Protein AF-A0A941UHS8-F1 (afdb_monomer)

Solvent-accessible surface area (backbone atoms only — not comparable to full-atom values): 20047 Å² total; per-residue (Å²): 126,80,91,62,59,68,72,55,25,46,51,49,14,63,74,71,71,46,65,40,67,61,63,73,53,80,54,54,57,97,89,37,79,44,35,64,51,72,48,89,58,51,76,57,79,86,42,92,48,62,89,55,92,66,48,61,51,83,45,69,59,42,60,75,55,95,92,52,53,76,61,71,43,56,80,61,50,55,53,50,74,70,31,65,65,55,60,46,64,68,45,58,70,78,41,82,70,45,69,59,58,55,81,70,60,98,80,71,52,31,34,38,36,33,35,61,48,67,66,60,47,52,50,47,39,71,65,36,54,91,80,30,49,59,40,76,34,68,44,41,88,56,45,60,66,47,40,57,73,65,61,35,69,31,32,40,35,30,44,92,31,74,101,38,36,27,67,57,42,44,47,50,31,51,71,3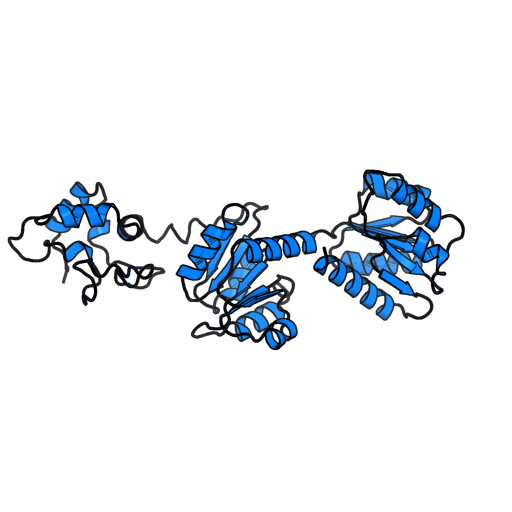3,89,83,38,38,85,47,41,31,32,38,45,25,84,63,90,58,58,70,62,41,49,74,58,62,36,70,43,75,43,59,55,80,83,50,59,69,60,53,52,51,53,52,52,36,55,57,47,36,67,55,73,40,32,38,33,41,36,40,73,50,68,70,59,48,49,57,54,45,54,58,39,44,75,69,71,31,48,71,49,78,21,62,52,35,69,56,36,53,54,41,47,72,75,68,53,47,53,32,37,41,38,38,55,80,47,87,67,42,37,58,54,46,51,52,48,39,72,70,36,77,94,41,60,81,56,40,31,35,39,38,25,65,60,85,75,51,73,68,61,51,60,77,46,60,95,28,62,75,44,79,45,50,59,67,80,35,53,76,67,55,46,51,52,51,49,52,51,44,55,53,47,55,22,76,76,94

Nearest PDB structures (foldseek):
  6rh1-assembly1_C  TM=9.615E-01  e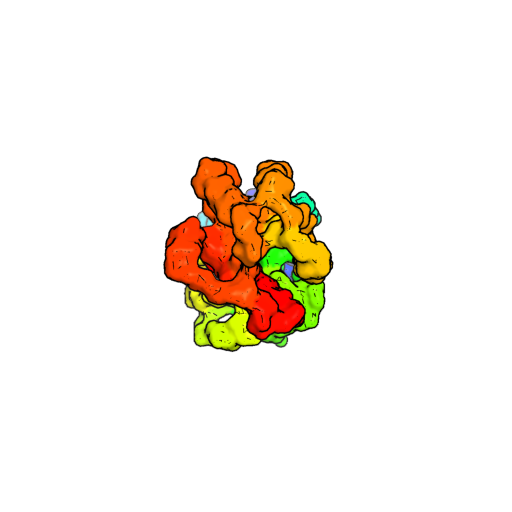=1.618E-07  Thermotoga maritima
  4jav-assembly1_D  TM=9.600E-01  e=6.122E-07  Thermotoga maritima MSB8
  1e6l-assembly1_A  TM=8.995E-01  e=7.717E-07  Escherichia coli
  1m5t-assembly1_A  TM=9.359E-01  e=2.601E-06  Caulobacter vibrioides
  3nhm-assembly1_A  TM=9.268E-01  e=9.289E-06  Myxococcus xanthus DK 1622

Sequence (352 aa):
EPVVETRVAEALADYFGKPVDDFLRQPAYAGKPIRCWEYIRCGQPSCPAYGSNEQRCWLIMGTHCTGMKIAAYPEKVDFCKGCDLVKGIVRQPEGYLADHIGAGKQDEKIILAIDDNPEAIDIMCKYLGDEYTVVGLLGGEEAVAKAKQLKPMAITLDIMMPRKDGWEVLRELKNDPDTQDIPVIILSIVDDQRMGFSLGAAEYIVKPVEKDLLLKKLKTLEKMKKIKRILIVDNDPATVRLIGSVLEEAEYQVTTSYNSEDAVRSIENFRPDLIVLNLTMPATGFDVIEYLKAAEGAKGMPLIVLNQKDLSEKEREELNGRIKGILNRAVLNKEDLLKELKGTIQKMSRDS

Foldseek 3Di:
DQQADLVLLVVVCVVLVADSVLVSDAQDAPNHRAALCRPVNPVPPPQQCPPPPDRDSLCSQFRRDPPTDRPPPVVNVVVLVPDVSNVCSRPDNCPPLVVLPPPDDVPFQEEEEEALDVVVQVVCCVLCVVRHRYHYDNHLPCLQVVCLVPVHLAYEFEQPHPPDGRLNSLLVLCVDPSRNPHAYEYEYCDPPVVSCVVSPHLYYDHPPDDSVVVVVSSVLSVLLPPQQEEEEEAQDPVLVVLLVVLVVVVNHHYDYHNFQVVSLVCCVPVVGLEYEAEPQDPPGRVSNLVSLVPDPSNPLRAYEYEYQDDDDPVRDVSNPPRYQYYHHPVPDDSVRSNVVVVVSSSVVSNPD

pLDDT: mean 72.37, std 15.77, range [33.38, 96.81]

Radius of gyration: 29.31 Å; Cα contacts (8 Å, |Δi|>4): 497; chains: 1; bounding box: 71×40×79 Å

Structure (mmCIF, N/CA/C/O backbone):
data_AF-A0A941UHS8-F1
#
_entry.id   AF-A0A941UHS8-F1
#
loop_
_atom_site.group_PDB
_atom_site.id
_atom_site.type_symbol
_atom_site.label_atom_id
_atom_site.label_alt_id
_atom_site.label_comp_id
_atom_site.label_asym_id
_atom_site.label_entity_id
_atom_site.label_seq_id
_atom_site.pdbx_PDB_ins_code
_atom_site.Cartn_x
_atom_site.Cartn_y
_atom_site.Cartn_z
_atom_site.occupancy
_atom_site.B_iso_or_equiv
_atom_site.auth_seq_id
_atom_site.auth_comp_id
_atom_site.auth_asym_id
_atom_site.auth_atom_id
_atom_site.pdbx_PDB_model_num
ATOM 1 N N . GLU A 1 1 ? -31.657 -6.062 39.216 1.00 35.12 1 GLU A N 1
ATOM 2 C CA . GLU A 1 1 ? -32.926 -5.306 39.315 1.00 35.12 1 GLU A CA 1
ATOM 3 C C . GLU A 1 1 ? -32.988 -4.317 38.162 1.00 35.12 1 GLU A C 1
ATOM 5 O O . GLU A 1 1 ? -31.916 -3.869 37.753 1.00 35.12 1 GLU A O 1
ATOM 10 N N . PRO A 1 2 ? -34.157 -4.041 37.556 1.00 41.19 2 PRO A N 1
ATOM 11 C CA . PRO A 1 2 ? -34.197 -3.139 36.418 1.00 41.19 2 PRO A CA 1
ATOM 12 C C . PRO A 1 2 ? -33.841 -1.749 36.939 1.00 41.19 2 PRO A C 1
ATOM 14 O O . PRO A 1 2 ? -34.533 -1.191 37.779 1.00 41.19 2 PRO A O 1
ATOM 17 N N . VAL A 1 3 ? -32.717 -1.207 36.487 1.00 50.59 3 VAL A N 1
ATOM 18 C CA . VAL A 1 3 ? -32.194 0.069 37.006 1.00 50.59 3 VAL A CA 1
ATOM 19 C C . VAL A 1 3 ? -32.951 1.278 36.411 1.00 50.59 3 VAL A C 1
ATOM 21 O O . VAL A 1 3 ? -32.574 2.423 36.628 1.00 50.59 3 VAL A O 1
ATOM 24 N N . VAL A 1 4 ? -34.027 1.032 35.652 1.00 54.25 4 VAL A N 1
ATOM 25 C CA . VAL A 1 4 ? -34.967 2.030 35.124 1.00 54.25 4 VAL A CA 1
ATOM 26 C C . VAL A 1 4 ? -36.371 1.437 35.187 1.00 54.25 4 VAL A C 1
ATOM 28 O O . VAL A 1 4 ? -36.585 0.313 34.731 1.00 54.25 4 VAL A O 1
ATOM 31 N N . GLU A 1 5 ? -37.331 2.176 35.736 1.00 61.75 5 GLU A N 1
ATOM 32 C CA . GLU A 1 5 ? -38.742 1.789 35.679 1.00 61.75 5 GLU A CA 1
ATOM 33 C C . GLU A 1 5 ? -39.264 1.894 34.238 1.00 61.75 5 GLU A C 1
ATOM 35 O O . GLU A 1 5 ? -38.980 2.868 33.540 1.00 61.75 5 GLU A O 1
ATOM 40 N N . THR A 1 6 ? -40.085 0.942 33.789 1.00 69.62 6 THR A N 1
ATOM 41 C CA . THR A 1 6 ? -40.638 0.915 32.420 1.00 69.62 6 THR A CA 1
ATOM 42 C C . THR A 1 6 ? -41.309 2.233 32.020 1.00 69.62 6 THR A C 1
ATOM 44 O O . THR A 1 6 ? -41.110 2.712 30.909 1.00 69.62 6 THR A O 1
ATOM 47 N N . ARG A 1 7 ? -42.003 2.892 32.957 1.00 66.88 7 ARG A N 1
ATOM 48 C CA . ARG A 1 7 ? -42.640 4.205 32.738 1.00 66.88 7 ARG A CA 1
ATOM 49 C C . ARG A 1 7 ? -41.656 5.312 32.357 1.00 66.88 7 ARG A C 1
ATOM 51 O O . ARG A 1 7 ? -42.004 6.228 31.619 1.00 66.88 7 ARG A O 1
ATOM 58 N N . VAL A 1 8 ? -40.432 5.248 32.872 1.00 65.00 8 VAL A N 1
ATOM 59 C CA . VAL A 1 8 ? -39.375 6.216 32.555 1.00 65.00 8 VAL A CA 1
ATOM 60 C C . VAL A 1 8 ? -38.835 5.958 31.151 1.00 65.00 8 VAL A C 1
ATOM 62 O O . VAL A 1 8 ? -38.624 6.906 30.398 1.00 65.00 8 VAL A O 1
ATOM 65 N N . ALA A 1 9 ? -38.662 4.688 30.777 1.00 71.25 9 ALA A N 1
ATOM 66 C CA . ALA A 1 9 ? -38.270 4.310 29.422 1.00 71.25 9 ALA A CA 1
ATOM 67 C C . ALA A 1 9 ? -39.331 4.722 28.386 1.00 71.25 9 ALA A C 1
ATOM 69 O O . ALA A 1 9 ? -38.979 5.282 27.354 1.00 71.25 9 ALA A O 1
ATOM 70 N N . GLU A 1 10 ? -40.619 4.528 28.688 1.00 71.50 10 GLU A N 1
ATOM 71 C CA . GLU A 1 10 ? -41.745 4.951 27.840 1.00 71.50 10 GLU A CA 1
ATOM 72 C C . GLU A 1 10 ? -41.777 6.467 27.622 1.00 71.50 10 GLU A C 1
ATOM 74 O O . GLU A 1 10 ? -41.954 6.934 26.499 1.00 71.50 10 GLU A O 1
ATOM 79 N N . ALA A 1 11 ? -41.546 7.252 28.675 1.00 66.69 11 ALA A N 1
ATOM 80 C CA . ALA A 1 11 ? -41.531 8.704 28.554 1.00 66.69 11 ALA A CA 1
ATOM 81 C C . ALA A 1 11 ? -40.310 9.234 27.788 1.00 66.69 11 ALA A C 1
ATOM 83 O O . ALA A 1 11 ? -40.420 10.210 27.049 1.00 66.69 11 ALA A O 1
ATOM 84 N N . LEU A 1 12 ? -39.142 8.603 27.947 1.00 67.94 12 LEU A N 1
ATOM 85 C CA . LEU A 1 12 ? -37.960 8.923 27.142 1.00 67.94 12 LEU A CA 1
ATOM 86 C C . LEU A 1 12 ? -38.187 8.547 25.673 1.00 67.94 12 LEU A C 1
ATOM 88 O O . LEU A 1 12 ? -37.857 9.330 24.786 1.00 67.94 12 LEU A O 1
ATOM 92 N N . ALA A 1 13 ? -38.798 7.394 25.416 1.00 72.62 13 ALA A N 1
ATOM 93 C CA . ALA A 1 13 ? -39.178 6.951 24.082 1.00 72.62 13 ALA A CA 1
ATOM 94 C C . ALA A 1 13 ? -40.102 7.941 23.370 1.00 72.62 13 ALA A C 1
ATOM 96 O O . ALA A 1 13 ? -39.807 8.338 22.244 1.00 72.62 13 ALA A O 1
ATOM 97 N N . ASP A 1 14 ? -41.160 8.396 24.040 1.00 70.12 14 ASP A N 1
ATOM 98 C CA . ASP A 1 14 ? -42.067 9.416 23.507 1.00 70.12 14 ASP A CA 1
ATOM 99 C C . ASP A 1 14 ? -41.331 10.741 23.246 1.00 70.12 14 ASP A C 1
ATOM 101 O O . ASP A 1 14 ? -41.379 11.299 22.150 1.00 70.12 14 ASP A O 1
ATOM 105 N N . TYR A 1 15 ? -40.536 11.196 24.218 1.00 65.69 15 TYR A N 1
ATOM 106 C CA . TYR A 1 15 ? -39.825 12.470 24.137 1.00 65.69 15 TYR A CA 1
ATOM 107 C C . TYR A 1 15 ? -38.741 12.515 23.044 1.00 65.69 15 TYR A C 1
ATOM 109 O O . TYR A 1 15 ? -38.546 13.546 22.398 1.00 65.69 1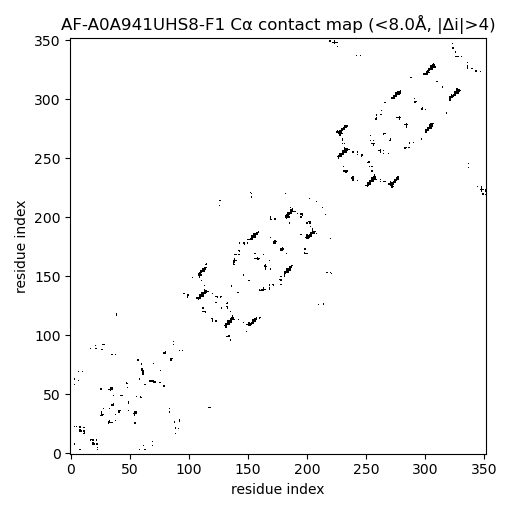5 TYR A O 1
ATOM 117 N N . PHE A 1 16 ? -38.012 11.414 22.837 1.00 62.28 16 PHE A N 1
ATOM 118 C CA . PHE A 1 16 ? -36.972 11.298 21.808 1.00 62.28 16 PHE A CA 1
ATOM 119 C C . PHE A 1 16 ? -37.501 10.754 20.469 1.00 62.28 16 PHE A C 1
ATOM 121 O O . PHE A 1 16 ? -36.755 10.760 19.486 1.00 62.28 16 PHE A O 1
ATOM 128 N N . GLY A 1 17 ? -38.757 10.295 20.409 1.00 67.00 17 GLY A N 1
ATOM 129 C CA . GLY A 1 17 ? -39.362 9.675 19.226 1.00 67.00 17 GLY A CA 1
ATOM 130 C C . GLY A 1 17 ? -38.711 8.339 18.852 1.00 67.00 17 GLY A C 1
ATOM 131 O O . GLY A 1 17 ? -38.344 8.127 17.693 1.00 67.00 17 GLY A O 1
ATOM 132 N N . LYS A 1 18 ? -38.477 7.465 19.836 1.00 69.56 18 LYS A N 1
ATOM 133 C CA . LYS A 1 18 ? -37.676 6.233 19.707 1.00 69.56 18 LYS A CA 1
ATOM 134 C C . LYS A 1 18 ? -38.346 5.034 20.390 1.00 69.56 18 LYS A C 1
ATOM 136 O O . LYS A 1 18 ? -39.168 5.247 21.271 1.00 69.56 18 LYS A O 1
ATOM 141 N N . PRO A 1 19 ? -38.029 3.781 20.010 1.00 74.44 19 PRO A N 1
ATOM 142 C CA . PRO A 1 19 ? -38.548 2.592 20.687 1.00 74.44 19 PRO A CA 1
ATOM 143 C C . PRO A 1 19 ? -38.202 2.546 22.184 1.00 74.44 19 PRO A C 1
ATOM 145 O O . PRO A 1 19 ? -37.084 2.858 22.585 1.00 74.44 19 PRO A O 1
ATOM 148 N N . VAL A 1 20 ? -39.150 2.089 23.008 1.00 73.44 20 VAL A N 1
ATOM 149 C CA . VAL A 1 20 ? -38.980 1.933 24.470 1.00 73.44 20 VAL A CA 1
ATOM 150 C C . VAL A 1 20 ? -37.825 0.988 24.808 1.00 73.44 20 VAL A C 1
ATOM 152 O O . VAL A 1 20 ? -37.060 1.251 25.737 1.00 73.44 20 VAL A O 1
ATOM 155 N N . ASP A 1 21 ? -37.656 -0.072 24.013 1.00 74.19 21 ASP A N 1
ATOM 156 C CA . ASP A 1 21 ? -36.623 -1.092 24.212 1.00 74.19 21 ASP A CA 1
ATOM 157 C C . ASP A 1 21 ? -35.198 -0.530 24.172 1.00 74.19 21 ASP A C 1
ATOM 159 O O . ASP A 1 21 ? -34.316 -1.068 24.844 1.00 74.19 21 ASP A O 1
ATOM 163 N N . ASP A 1 22 ? -34.960 0.564 23.443 1.00 67.94 22 ASP A N 1
ATOM 164 C CA . ASP A 1 22 ? -33.637 1.190 23.362 1.00 67.94 22 ASP A CA 1
ATOM 165 C C . ASP A 1 22 ? -33.218 1.795 24.712 1.00 67.94 22 ASP A C 1
ATOM 167 O O . ASP A 1 22 ? -32.038 1.7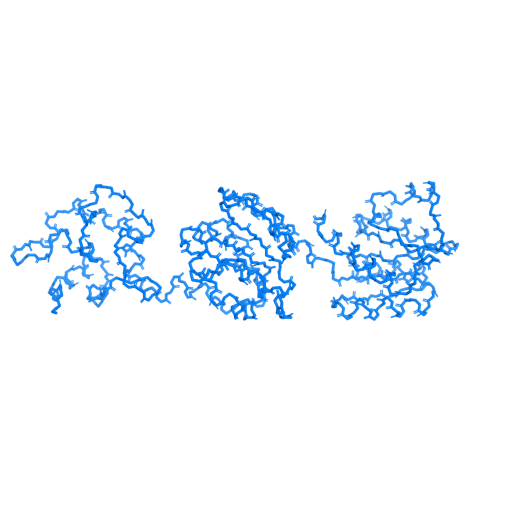95 25.061 1.00 67.94 22 ASP A O 1
ATOM 171 N N . PHE A 1 23 ? -34.185 2.240 25.521 1.00 67.44 23 PHE A N 1
ATOM 172 C CA . PHE A 1 23 ? -33.945 2.832 26.843 1.00 67.44 23 PHE A CA 1
ATOM 173 C C . PHE A 1 23 ? -33.893 1.801 27.976 1.00 67.44 23 PHE A C 1
ATOM 175 O O . PHE A 1 23 ? -33.500 2.139 29.096 1.00 67.44 23 PHE A O 1
ATOM 182 N N . LEU A 1 24 ? -34.261 0.549 27.694 1.00 69.00 24 LEU A N 1
ATOM 183 C CA . LEU A 1 24 ? -34.191 -0.569 28.638 1.00 69.00 24 LEU A CA 1
ATOM 184 C C . LEU A 1 24 ? -32.858 -1.337 28.553 1.00 69.00 24 LEU A C 1
ATOM 186 O O . LEU A 1 24 ? -32.529 -2.099 29.465 1.00 69.00 24 LEU A O 1
ATOM 190 N N . ARG A 1 25 ? -32.069 -1.130 27.490 1.00 68.50 25 ARG A N 1
ATOM 191 C CA . ARG A 1 25 ? -30.779 -1.805 27.255 1.00 68.50 25 ARG A CA 1
ATOM 192 C C . ARG A 1 25 ? -29.614 -1.119 27.981 1.00 68.50 25 ARG A C 1
ATOM 194 O O . ARG A 1 25 ? -29.648 0.074 28.282 1.00 68.50 25 ARG A O 1
ATOM 201 N N . GLN A 1 26 ? -28.555 -1.884 28.266 1.00 67.88 26 GLN A N 1
ATOM 202 C CA . GLN A 1 26 ? -27.289 -1.313 28.740 1.00 67.88 26 GLN A CA 1
ATOM 203 C C . GLN A 1 26 ? -26.520 -0.666 27.574 1.00 67.88 26 GLN A C 1
ATOM 205 O O . GLN A 1 26 ? -26.496 -1.238 26.483 1.00 67.88 26 GLN A O 1
ATOM 210 N N . PRO A 1 27 ? -25.865 0.491 27.788 1.00 61.97 27 PRO A N 1
ATOM 211 C CA . PRO A 1 27 ? -25.029 1.115 26.776 1.00 61.97 27 PRO A CA 1
ATOM 212 C C . PRO A 1 27 ? -23.788 0.254 26.545 1.00 61.97 27 PRO A C 1
ATOM 214 O O . PRO A 1 27 ? -23.044 -0.054 27.478 1.00 61.97 27 PRO A O 1
ATOM 217 N N . ALA A 1 28 ? -23.572 -0.136 25.293 1.00 60.50 28 ALA A N 1
ATOM 218 C CA . ALA A 1 28 ? -22.445 -0.959 24.892 1.00 60.50 28 ALA A CA 1
ATOM 219 C C . ALA A 1 28 ? -21.824 -0.443 23.591 1.00 60.50 28 ALA A C 1
ATOM 221 O O . ALA A 1 28 ? -22.524 0.048 22.706 1.00 60.50 28 ALA A O 1
ATOM 222 N N . TYR A 1 29 ? -20.508 -0.598 23.473 1.00 52.09 29 TYR A N 1
ATOM 223 C CA . TYR A 1 29 ? -19.734 -0.319 22.270 1.00 52.09 29 TYR A CA 1
ATOM 224 C C . TYR A 1 29 ? -18.848 -1.515 21.944 1.00 52.09 29 TYR A C 1
ATOM 226 O O . TYR A 1 29 ? -18.176 -2.043 22.830 1.00 52.09 29 TYR A O 1
ATOM 234 N N . ALA A 1 30 ? -18.875 -1.964 20.686 1.00 49.81 30 ALA A N 1
ATOM 235 C CA . ALA A 1 30 ? -18.171 -3.171 20.241 1.00 49.81 30 ALA A CA 1
ATOM 236 C C . ALA A 1 30 ? -18.421 -4.386 21.168 1.00 49.81 30 ALA A C 1
ATOM 238 O O . ALA A 1 30 ? -17.503 -5.113 21.542 1.00 49.81 30 ALA A O 1
ATOM 239 N N . GLY A 1 31 ? -19.673 -4.560 21.610 1.00 55.47 31 GLY A N 1
ATOM 240 C CA . GLY A 1 31 ? -20.081 -5.650 22.504 1.00 55.47 31 GLY A CA 1
ATOM 241 C C . GLY A 1 31 ? -19.630 -5.514 23.965 1.00 55.47 31 GLY A C 1
ATOM 242 O O . GLY A 1 31 ? -19.941 -6.388 24.771 1.00 55.47 31 GLY A O 1
ATOM 243 N N . LYS A 1 32 ? -18.932 -4.435 24.340 1.00 55.66 32 LYS A N 1
ATOM 244 C CA . LYS A 1 32 ? -18.507 -4.176 25.722 1.00 55.66 32 LYS A CA 1
ATOM 245 C C . LYS A 1 32 ? -19.380 -3.095 26.364 1.00 55.66 32 LYS A C 1
ATOM 247 O O . LYS A 1 32 ? -19.593 -2.061 25.731 1.00 55.66 32 LYS A O 1
ATOM 252 N N . PRO A 1 33 ? -19.859 -3.282 27.606 1.00 64.94 33 PRO A N 1
ATOM 253 C CA . PRO A 1 33 ? -20.503 -2.212 28.361 1.00 64.94 33 PRO A CA 1
ATOM 254 C C . PRO A 1 33 ? -19.531 -1.048 28.543 1.00 64.94 33 PRO A C 1
ATOM 256 O O . PRO A 1 33 ? -18.386 -1.265 28.941 1.00 64.94 33 PRO A O 1
ATOM 259 N N . ILE A 1 34 ? -19.976 0.172 28.261 1.00 59.84 34 ILE A N 1
ATOM 260 C CA . ILE A 1 34 ? -19.140 1.369 28.402 1.00 59.84 34 ILE A CA 1
ATOM 261 C C . ILE A 1 34 ? -19.921 2.519 29.032 1.00 59.84 34 ILE A C 1
ATOM 263 O O . ILE A 1 34 ? -21.145 2.601 28.911 1.00 59.84 34 ILE A O 1
ATOM 267 N N . ARG A 1 35 ? -19.208 3.432 29.695 1.00 61.75 35 ARG A N 1
ATOM 268 C CA . ARG A 1 35 ? -19.782 4.670 30.236 1.00 61.75 35 ARG A CA 1
ATOM 269 C C . ARG A 1 35 ? -19.776 5.757 29.165 1.00 61.75 35 ARG A C 1
ATOM 271 O O . ARG A 1 35 ? -18.945 5.769 28.261 1.00 61.75 35 ARG A O 1
ATOM 278 N N . CYS A 1 36 ? -20.688 6.716 29.274 1.00 57.75 36 CYS A N 1
ATOM 279 C CA . CYS A 1 36 ? -20.856 7.762 28.263 1.00 57.75 36 CYS A CA 1
ATOM 280 C C . CYS A 1 36 ? -19.600 8.616 28.017 1.00 57.75 36 CYS A C 1
ATOM 282 O O . CYS A 1 36 ? -19.371 9.047 26.896 1.00 57.75 36 CYS A O 1
ATOM 284 N N . TRP A 1 37 ? -18.796 8.876 29.055 1.00 52.91 37 TRP A N 1
ATOM 285 C CA . TRP A 1 37 ? -17.540 9.632 28.955 1.00 52.91 37 TRP A CA 1
ATOM 286 C C . TRP A 1 37 ? -16.364 8.757 28.510 1.00 52.91 37 TRP A C 1
ATOM 288 O O . TRP A 1 37 ? -15.323 9.281 28.129 1.00 52.91 37 TRP A O 1
ATOM 298 N N . GLU A 1 38 ? -16.517 7.432 28.560 1.00 53.09 38 GLU A N 1
ATOM 299 C CA . GLU A 1 38 ? -15.553 6.479 28.000 1.00 53.09 38 GLU A CA 1
ATOM 300 C C . GLU A 1 38 ? -15.761 6.310 26.488 1.00 53.09 38 GLU A C 1
ATOM 302 O O . GLU A 1 38 ? -14.819 5.988 25.771 1.00 53.09 38 GLU A O 1
ATOM 307 N N . TYR A 1 39 ? -16.965 6.594 25.980 1.00 50.38 39 TYR A N 1
ATOM 308 C CA . TYR A 1 39 ? -17.231 6.718 24.549 1.00 50.38 39 TYR A CA 1
ATOM 309 C C . TYR A 1 39 ? -16.718 8.062 24.003 1.00 50.38 39 TYR A C 1
ATOM 311 O O . TYR A 1 39 ? -17.099 9.125 24.501 1.00 50.38 39 TYR A O 1
ATOM 319 N N . ILE A 1 40 ? -15.878 8.021 22.961 1.00 47.81 40 ILE A N 1
ATOM 320 C CA . ILE A 1 40 ? -15.325 9.194 22.238 1.00 47.81 40 ILE A CA 1
ATOM 321 C C . ILE A 1 40 ? -14.638 10.231 23.165 1.00 47.81 40 ILE A C 1
ATOM 323 O O . ILE A 1 40 ? -14.645 11.421 22.863 1.00 47.81 40 ILE A O 1
ATOM 327 N N . ARG A 1 41 ? -14.138 9.824 24.348 1.00 48.59 41 ARG A N 1
ATOM 328 C CA . ARG A 1 41 ? -13.619 10.723 25.407 1.00 48.59 41 ARG A CA 1
ATOM 329 C C . ARG A 1 41 ? -14.418 12.028 25.521 1.00 48.59 41 ARG A C 1
ATOM 331 O O . ARG A 1 41 ? -13.851 13.120 25.458 1.00 48.59 41 ARG A O 1
ATOM 338 N N . CYS A 1 42 ? -15.742 11.942 25.682 1.00 49.91 42 CYS A N 1
ATOM 339 C CA . CYS A 1 42 ? -16.560 13.119 25.973 1.00 49.91 42 CYS A CA 1
ATOM 340 C C . CYS A 1 42 ? -16.106 13.738 27.310 1.00 49.91 42 CYS A C 1
ATOM 342 O O . CYS A 1 42 ? -16.577 13.379 28.387 1.00 49.91 42 CYS A O 1
ATOM 344 N N . GLY A 1 43 ? -15.144 14.658 27.231 1.00 47.88 43 GLY A N 1
ATOM 345 C CA . GLY A 1 43 ? -14.485 15.307 28.359 1.00 47.88 43 GLY A CA 1
ATOM 346 C C . GLY A 1 43 ? -15.216 16.550 28.840 1.00 47.88 43 GLY A C 1
ATOM 347 O O . GLY A 1 43 ? -14.579 17.415 29.425 1.00 47.88 43 GLY A O 1
ATOM 348 N N . GLN A 1 44 ? -16.516 16.679 28.544 1.00 56.31 44 GLN A N 1
ATOM 349 C CA . GLN A 1 44 ? -17.307 17.852 28.896 1.00 56.31 44 GLN A CA 1
ATOM 350 C C . GLN A 1 44 ? -17.494 17.903 30.424 1.00 56.31 44 GLN A C 1
ATOM 352 O O . GLN A 1 44 ? -18.363 17.199 30.946 1.00 56.31 44 GLN A O 1
ATOM 357 N N . PRO A 1 45 ? -16.739 18.738 31.163 1.00 56.47 45 PRO A N 1
ATOM 358 C CA . PRO A 1 45 ? -16.748 18.720 32.626 1.00 56.47 45 PRO A CA 1
ATOM 359 C C . PRO A 1 45 ? -18.047 19.308 33.188 1.00 56.47 45 PRO A C 1
ATOM 361 O O . PRO A 1 45 ? -18.385 19.091 34.345 1.00 56.47 45 PRO A O 1
ATOM 364 N N . SER A 1 46 ? -18.784 20.058 32.361 1.00 54.38 46 SER A N 1
ATOM 365 C CA . SER A 1 46 ? -20.112 20.589 32.674 1.00 54.38 46 SER A CA 1
ATOM 366 C C . SER A 1 46 ? -21.228 19.547 32.545 1.00 54.38 46 SER A C 1
ATOM 368 O O . SER A 1 46 ? -22.375 19.837 32.888 1.00 54.38 46 SER A O 1
ATOM 370 N N . CYS A 1 47 ? -20.919 18.331 32.077 1.00 57.06 47 CYS A N 1
ATOM 371 C CA . CYS A 1 47 ? -21.871 17.230 32.047 1.00 57.06 47 CYS A CA 1
ATOM 372 C C . CYS A 1 47 ? -22.205 16.787 33.485 1.00 57.06 47 CYS A C 1
ATOM 374 O O . CYS A 1 47 ? -21.303 16.399 34.225 1.00 57.06 47 CYS A O 1
ATOM 376 N N . PRO A 1 48 ? -23.486 16.748 33.892 1.00 58.00 48 PRO A N 1
ATOM 377 C CA . PRO A 1 48 ? -23.870 16.331 35.247 1.00 58.00 48 PRO A CA 1
ATOM 378 C C . PRO A 1 48 ? -23.553 14.866 35.569 1.00 58.00 48 PRO A C 1
ATOM 380 O O . PRO A 1 48 ? -23.550 14.481 36.733 1.00 58.00 48 PRO A O 1
ATOM 383 N N . ALA A 1 49 ? -23.304 14.049 34.543 1.00 57.94 49 ALA A N 1
ATOM 384 C CA . ALA A 1 49 ? -22.889 12.659 34.680 1.00 57.94 49 ALA A CA 1
ATOM 385 C C . ALA A 1 49 ? -21.361 12.473 34.704 1.00 57.94 49 ALA A C 1
ATOM 387 O O . ALA A 1 49 ? -20.902 11.344 34.864 1.00 57.94 49 ALA A O 1
ATOM 388 N N . TYR A 1 50 ? -20.573 13.538 34.528 1.00 57.44 50 TYR A N 1
ATOM 389 C CA . TYR A 1 50 ? -19.114 13.460 34.474 1.00 57.44 50 TYR A CA 1
ATOM 390 C C . TYR A 1 50 ? -18.540 12.885 35.780 1.00 57.44 50 TYR A C 1
ATOM 392 O O . TYR A 1 50 ? -18.762 13.432 36.858 1.00 57.44 50 TYR A O 1
ATOM 400 N N . GLY A 1 51 ? -17.815 11.764 35.686 1.00 56.44 51 GLY A N 1
ATOM 401 C CA . GLY A 1 51 ? -17.217 11.085 36.844 1.00 56.44 51 GLY A CA 1
ATOM 402 C C . GLY A 1 51 ? -18.176 10.220 37.674 1.00 56.44 51 GLY A C 1
ATOM 403 O O . GLY A 1 51 ? -17.797 9.772 38.754 1.00 56.44 51 GLY A O 1
ATOM 404 N N . SER A 1 52 ? -19.402 9.969 37.199 1.00 63.22 52 SER A N 1
ATOM 405 C CA . SER A 1 52 ? -20.338 9.050 37.861 1.00 63.22 52 SER A CA 1
ATOM 406 C C . SER A 1 52 ? -19.845 7.590 37.824 1.00 63.22 52 SER A C 1
ATOM 408 O O . SER A 1 52 ? -18.981 7.217 37.037 1.00 63.22 52 SER A O 1
ATOM 410 N N . ASN A 1 53 ? -20.407 6.716 38.658 1.00 59.88 53 ASN A N 1
ATOM 411 C CA . ASN A 1 53 ? -20.195 5.265 38.543 1.00 59.88 53 ASN A CA 1
ATOM 412 C C . ASN A 1 53 ? -21.304 4.572 37.730 1.00 59.88 53 ASN A C 1
ATOM 414 O O . ASN A 1 53 ? -21.178 3.393 37.408 1.00 59.88 53 ASN A O 1
ATOM 418 N N . GLU A 1 54 ? -22.372 5.294 37.378 1.00 63.81 54 GLU A N 1
ATOM 419 C CA . GLU A 1 54 ? -23.481 4.770 36.577 1.00 63.81 54 GLU A CA 1
ATOM 420 C C . GLU A 1 54 ? -23.120 4.754 35.086 1.00 63.81 54 GLU A C 1
ATOM 422 O O . GLU A 1 54 ? -22.612 5.734 34.539 1.00 63.81 54 GLU A O 1
ATOM 427 N N . GLN A 1 55 ? -23.416 3.642 34.412 1.00 61.91 55 GLN A N 1
ATOM 428 C CA . GLN A 1 55 ? -23.100 3.465 32.991 1.00 61.91 55 GLN A CA 1
ATOM 429 C C . GLN A 1 55 ? -24.059 4.234 32.072 1.00 61.91 55 GLN A C 1
ATOM 431 O O . GLN A 1 55 ? -23.686 4.622 30.966 1.00 61.91 55 GLN A O 1
ATOM 436 N N . ARG A 1 56 ? -25.277 4.519 32.545 1.00 62.66 56 ARG A N 1
ATOM 437 C CA . ARG A 1 56 ? -26.341 5.192 31.787 1.00 62.66 56 ARG A CA 1
ATOM 438 C C . ARG A 1 56 ? -26.487 6.651 32.190 1.00 62.66 56 ARG A C 1
ATOM 440 O O . ARG A 1 56 ? -27.251 7.012 33.083 1.00 62.66 56 ARG A O 1
ATOM 447 N N . CYS A 1 57 ? -25.782 7.522 31.484 1.00 57.03 57 CYS A N 1
ATOM 448 C CA . CYS A 1 57 ? -25.767 8.956 31.769 1.00 57.03 57 CYS A CA 1
ATOM 449 C C . CYS A 1 57 ? -27.118 9.665 31.601 1.00 57.03 57 CYS A C 1
ATOM 451 O O . CYS A 1 57 ? -27.364 10.664 32.271 1.00 57.03 57 CYS A O 1
ATOM 453 N N . TRP A 1 58 ? -28.016 9.147 30.753 1.00 57.44 58 TRP A N 1
ATOM 454 C CA . TRP A 1 58 ? -29.350 9.721 30.527 1.00 57.44 58 TRP A CA 1
ATOM 455 C C . TRP A 1 58 ? -30.275 9.614 31.749 1.00 57.44 58 TRP A C 1
ATOM 457 O O . TRP A 1 58 ? -31.275 10.323 31.824 1.00 57.44 58 TRP A O 1
ATOM 467 N N . LEU A 1 59 ? -29.929 8.774 32.730 1.00 52.19 59 LEU A N 1
ATOM 468 C CA . LEU A 1 59 ? -30.680 8.617 33.980 1.00 52.19 59 LEU A CA 1
ATOM 469 C C . LEU A 1 59 ? -30.324 9.672 35.034 1.00 52.19 59 LEU A C 1
ATOM 471 O O . LEU A 1 59 ? -31.114 9.969 35.933 1.00 52.19 59 LEU A O 1
ATOM 475 N N . ILE A 1 60 ? -29.141 10.278 34.916 1.00 50.56 60 ILE A N 1
ATOM 476 C CA . ILE A 1 60 ? -28.603 11.226 35.905 1.00 50.56 60 ILE A CA 1
ATOM 477 C C . ILE A 1 60 ? -29.312 12.587 35.822 1.00 50.56 60 ILE A C 1
ATOM 479 O O . ILE A 1 60 ? -29.282 13.379 36.760 1.00 50.56 60 ILE A O 1
ATOM 483 N N . MET A 1 61 ? -30.075 12.820 34.754 1.00 47.44 61 MET A N 1
ATOM 484 C CA . MET A 1 61 ? -30.762 14.083 34.480 1.00 47.44 61 MET A CA 1
ATOM 485 C C . MET A 1 61 ? -32.125 14.241 35.162 1.00 47.44 61 MET A C 1
ATOM 487 O O . MET A 1 61 ? -32.887 15.151 34.838 1.00 47.44 61 MET A O 1
ATOM 491 N N . GLY A 1 62 ? -32.394 13.389 36.151 1.00 50.81 62 GLY A N 1
ATOM 492 C CA . GLY A 1 62 ? -33.486 13.559 37.101 1.00 50.81 62 GLY A CA 1
ATOM 493 C C . GLY A 1 62 ? -34.608 12.529 37.003 1.00 50.81 62 GLY A C 1
ATOM 494 O O . GLY A 1 62 ? -35.742 12.841 37.344 1.00 50.81 62 GLY A O 1
ATOM 495 N N . THR A 1 63 ? -34.309 11.314 36.544 1.00 50.22 63 THR A N 1
ATOM 496 C CA . THR A 1 63 ? -35.322 10.282 36.257 1.00 50.22 63 THR A CA 1
ATOM 497 C C . THR A 1 63 ? -35.205 9.019 37.112 1.00 50.22 63 THR A C 1
ATOM 499 O O . THR A 1 63 ? -35.919 8.053 36.867 1.00 50.22 63 THR A O 1
ATOM 502 N N . HIS A 1 64 ? -34.333 9.009 38.122 1.00 47.06 64 HIS A N 1
ATOM 503 C CA . HIS A 1 64 ? -34.022 7.804 38.903 1.00 47.06 64 HIS A CA 1
ATOM 504 C C . HIS A 1 64 ? -34.603 7.793 40.325 1.00 47.06 64 HIS A C 1
ATOM 506 O O . HIS A 1 64 ? -34.533 6.768 40.995 1.00 47.06 64 HIS A O 1
ATOM 512 N N . CYS A 1 65 ? -35.187 8.901 40.793 1.00 45.94 65 CYS A N 1
ATOM 513 C CA . CYS A 1 65 ? -35.821 8.965 42.109 1.00 45.94 65 CYS A CA 1
ATOM 514 C C . CYS A 1 65 ? -37.344 8.942 41.969 1.00 45.94 65 CYS A C 1
ATOM 516 O O . CYS A 1 65 ? -37.923 9.740 41.225 1.00 45.94 65 CYS A O 1
ATOM 518 N N . THR A 1 66 ? -38.001 8.060 42.721 1.00 45.41 66 THR A N 1
ATOM 519 C CA . THR A 1 66 ? -39.461 7.997 42.824 1.00 45.41 66 THR A CA 1
ATOM 520 C C . THR A 1 66 ? -40.024 9.382 43.176 1.00 45.41 66 THR A C 1
ATOM 522 O O . THR A 1 66 ? -39.635 9.979 44.178 1.00 45.41 66 THR A O 1
ATOM 525 N N . GLY A 1 67 ? -40.927 9.911 42.343 1.00 50.47 67 GLY A N 1
ATOM 526 C CA . GLY A 1 67 ? -41.565 11.223 42.542 1.00 50.47 67 GLY A CA 1
ATOM 527 C C . GLY A 1 67 ? -40.926 12.406 41.799 1.00 50.47 67 GLY A C 1
ATOM 528 O O . GLY A 1 67 ? -41.459 13.514 41.868 1.00 50.47 67 GLY A O 1
ATOM 529 N N . MET A 1 68 ? -39.831 12.203 41.060 1.00 52.16 68 MET A N 1
ATOM 530 C CA . MET A 1 68 ? -39.205 13.261 40.259 1.00 52.16 68 MET A CA 1
ATOM 531 C C . MET A 1 68 ? -39.862 13.383 38.871 1.00 52.16 68 MET A C 1
ATOM 533 O O . MET A 1 68 ? -40.188 12.379 38.237 1.00 52.16 68 MET A O 1
ATOM 537 N N . LYS A 1 69 ? -40.091 14.613 38.386 1.00 54.03 69 LYS A N 1
ATOM 538 C CA . LYS A 1 69 ? -40.676 14.840 37.051 1.00 54.03 69 LYS A CA 1
ATOM 539 C C . LYS A 1 69 ? -39.652 14.517 35.959 1.00 54.03 69 LYS A C 1
ATOM 541 O O . LYS A 1 69 ? -38.519 14.991 36.008 1.00 54.03 69 LYS A O 1
ATOM 546 N N . ILE A 1 70 ? -40.070 13.759 34.946 1.00 55.69 70 ILE A N 1
ATOM 547 C CA . ILE A 1 70 ? -39.265 13.517 33.742 1.00 55.69 70 ILE A CA 1
ATOM 548 C C . ILE A 1 70 ? -38.906 14.863 33.107 1.00 55.69 70 ILE A C 1
ATOM 550 O O . ILE A 1 70 ? -39.759 15.743 33.004 1.00 55.69 70 ILE A O 1
ATOM 554 N N . ALA A 1 71 ? -37.637 15.024 32.721 1.00 52.66 71 ALA A N 1
ATOM 555 C CA . ALA A 1 71 ? -37.102 16.281 32.199 1.00 52.66 71 ALA A CA 1
ATOM 556 C C . ALA A 1 71 ? -37.297 17.486 33.145 1.00 52.66 71 ALA A C 1
ATOM 558 O O . ALA A 1 71 ? -37.481 18.609 32.684 1.00 52.66 71 ALA A O 1
ATOM 559 N N . ALA A 1 72 ? -37.209 17.279 34.468 1.00 53.38 72 ALA A N 1
ATOM 560 C CA . ALA A 1 72 ? -37.264 18.358 35.465 1.00 53.38 72 ALA A CA 1
ATOM 561 C C . ALA A 1 72 ? -36.252 19.499 35.223 1.00 53.38 72 ALA A C 1
ATOM 563 O O . ALA A 1 72 ? -36.440 20.589 35.757 1.00 53.38 72 ALA A O 1
ATOM 564 N N . TYR A 1 73 ? -35.220 19.254 34.407 1.00 56.78 73 TYR A N 1
ATOM 565 C CA . TYR A 1 73 ? -34.202 20.220 33.988 1.00 56.78 73 TYR A CA 1
ATOM 566 C C . TYR A 1 73 ? -34.115 20.288 32.448 1.00 56.78 73 TYR A C 1
ATOM 568 O O . TYR A 1 73 ? -33.213 19.676 31.860 1.00 56.78 73 TYR A O 1
ATOM 576 N N . PRO A 1 74 ? -35.062 20.970 31.770 1.00 56.53 74 PRO A N 1
ATOM 577 C CA . PRO A 1 74 ? -35.166 21.006 30.306 1.00 56.53 74 PRO A CA 1
ATOM 578 C C . PRO A 1 74 ? -33.885 21.472 29.602 1.00 56.53 74 PRO A C 1
ATOM 580 O O . PRO A 1 74 ? -33.483 20.896 28.594 1.00 56.53 74 PRO A O 1
ATOM 583 N N . GLU A 1 75 ? -33.187 22.445 30.184 1.00 52.56 75 GLU A N 1
ATOM 584 C CA . GLU A 1 75 ? -31.936 23.013 29.675 1.00 52.56 75 GLU A CA 1
ATOM 585 C C . GLU A 1 75 ? -30.819 21.974 29.548 1.00 52.56 75 GLU A C 1
ATOM 587 O O . GLU A 1 75 ? -29.956 22.053 28.674 1.00 52.56 75 GLU A O 1
ATOM 592 N N . LYS A 1 76 ? -30.853 20.955 30.405 1.00 55.00 76 LYS A N 1
ATOM 593 C CA . LYS A 1 76 ? -29.869 19.883 30.389 1.00 55.00 76 LYS A CA 1
ATOM 594 C C . LYS A 1 76 ? -30.303 18.713 29.501 1.00 55.00 76 LYS A C 1
ATOM 596 O O . LYS A 1 76 ? -29.462 17.973 29.001 1.00 55.00 76 LYS A O 1
ATOM 601 N N . VAL A 1 77 ? -31.606 18.568 29.269 1.00 55.56 77 VAL A N 1
ATOM 602 C CA . VAL A 1 77 ? -32.169 17.601 28.318 1.00 55.56 77 VAL A CA 1
ATOM 603 C C . VAL A 1 77 ? -31.892 18.026 26.873 1.00 55.56 77 VAL A C 1
ATOM 605 O O . VAL A 1 77 ? -31.553 17.182 26.043 1.00 55.56 77 VAL A O 1
ATOM 608 N N . ASP A 1 78 ? -31.941 19.324 26.571 1.00 57.06 78 ASP A N 1
ATOM 609 C CA . ASP A 1 78 ? -31.576 19.840 25.245 1.00 57.06 78 ASP A CA 1
ATOM 610 C C . ASP A 1 78 ? -30.087 19.625 24.920 1.00 57.06 78 ASP A C 1
ATOM 612 O O . ASP A 1 78 ? -29.738 19.334 23.774 1.00 57.06 78 ASP A O 1
ATOM 616 N N . PHE A 1 79 ? -29.215 19.628 25.934 1.00 56.12 79 PHE A N 1
ATOM 617 C CA . PHE A 1 79 ? -27.812 19.230 25.780 1.00 56.12 79 PHE A CA 1
ATOM 618 C C . PHE A 1 79 ? -27.675 17.766 25.315 1.00 56.12 79 PHE A C 1
ATOM 620 O O . PHE A 1 79 ? -26.866 17.450 24.442 1.00 56.12 79 PHE A O 1
ATOM 627 N N . CYS A 1 80 ? -28.517 16.866 25.836 1.00 53.34 80 CYS A N 1
ATOM 628 C CA . CYS A 1 80 ? -28.546 15.461 25.427 1.00 53.34 80 CYS A CA 1
ATOM 629 C C . CYS A 1 80 ? -29.080 15.260 23.999 1.00 53.34 80 CYS A C 1
ATOM 631 O O . CYS A 1 80 ? -28.599 14.366 23.308 1.00 53.34 80 CYS A O 1
ATOM 633 N N . LYS A 1 81 ? -30.012 16.096 23.516 1.00 55.97 81 LYS A N 1
ATOM 634 C CA . LYS A 1 81 ? -30.495 16.039 22.118 1.00 55.97 81 LYS A CA 1
ATOM 635 C C . LYS A 1 81 ? -29.397 16.353 21.099 1.00 55.97 81 LYS A C 1
ATOM 637 O O . LYS A 1 81 ? -29.389 15.797 20.001 1.00 55.97 81 LYS A O 1
ATOM 642 N N . GLY A 1 82 ? -28.472 17.243 21.459 1.00 51.06 82 GLY A N 1
ATOM 643 C CA . GLY A 1 82 ? -27.317 17.594 20.633 1.00 51.06 82 GLY A CA 1
ATOM 644 C C . GLY A 1 82 ? -26.190 16.560 20.663 1.00 51.06 82 GLY A C 1
ATOM 645 O O . GLY A 1 82 ? -25.316 16.601 19.805 1.00 51.06 82 GLY A O 1
ATOM 646 N N . CYS A 1 83 ? -26.211 15.628 21.619 1.00 52.62 83 CYS A N 1
ATOM 647 C CA . CYS A 1 83 ? -25.109 14.719 21.897 1.00 52.62 83 CYS A CA 1
ATOM 648 C C . CYS A 1 83 ? -25.043 13.565 20.882 1.00 52.62 83 CYS A C 1
ATOM 650 O O . CYS A 1 83 ? -25.935 12.715 20.820 1.00 52.62 83 CYS A O 1
ATOM 652 N N . ASP A 1 84 ? -23.957 13.500 20.113 1.00 51.72 84 ASP A N 1
ATOM 653 C CA . ASP A 1 84 ? -23.773 12.486 19.065 1.00 51.72 84 ASP A CA 1
ATOM 654 C C . ASP A 1 84 ? -23.652 11.057 19.619 1.00 51.72 84 ASP A C 1
ATOM 656 O O . ASP A 1 84 ? -24.054 10.100 18.962 1.00 51.72 84 ASP A O 1
ATOM 660 N N . LEU A 1 85 ? -23.234 10.914 20.880 1.00 51.53 85 LEU A N 1
ATOM 661 C CA . LEU A 1 85 ? -23.322 9.668 21.644 1.00 51.53 85 LEU A CA 1
ATOM 662 C C . LEU A 1 85 ? -24.773 9.196 21.811 1.00 51.53 85 LEU A C 1
ATOM 664 O O . LEU A 1 85 ? -25.056 8.026 21.593 1.00 51.53 85 LEU A O 1
ATOM 668 N N . VAL A 1 86 ? -25.700 10.078 22.200 1.00 53.22 86 VAL A N 1
ATOM 669 C CA . VAL A 1 86 ? -27.117 9.707 22.382 1.00 53.22 86 VAL A CA 1
ATOM 670 C C . VAL A 1 86 ? -27.724 9.326 21.032 1.00 53.22 86 VAL A C 1
ATOM 672 O O . VAL A 1 86 ? -28.453 8.342 20.931 1.00 53.22 86 VAL A O 1
ATOM 675 N N . LYS A 1 87 ? -27.351 10.038 19.963 1.00 53.78 87 LYS A N 1
ATOM 676 C CA . LYS A 1 87 ? -27.756 9.691 18.593 1.00 53.78 87 LYS A CA 1
ATOM 677 C C . LYS A 1 87 ? -27.184 8.345 18.124 1.00 53.78 87 LYS A C 1
ATOM 679 O O . LYS A 1 87 ? -27.867 7.651 17.372 1.00 53.78 87 LYS A O 1
ATOM 684 N N . GLY A 1 88 ? -25.969 7.993 18.553 1.00 51.12 88 GLY A N 1
ATOM 685 C CA . GLY A 1 88 ? -25.267 6.755 18.197 1.00 51.12 88 GLY A CA 1
ATOM 686 C C . GLY A 1 88 ? -25.608 5.537 19.064 1.00 51.12 88 GLY A C 1
ATOM 687 O O . GLY A 1 88 ? -25.597 4.429 18.558 1.00 51.12 88 GLY A O 1
ATOM 688 N N . ILE A 1 89 ? -25.962 5.716 20.340 1.00 49.69 89 ILE A N 1
ATOM 689 C CA . ILE A 1 89 ? -26.390 4.627 21.240 1.00 49.69 89 ILE A CA 1
ATOM 690 C C . ILE A 1 89 ? -27.835 4.203 20.954 1.00 49.69 89 ILE A C 1
ATOM 692 O O . ILE A 1 89 ? -28.152 3.019 21.018 1.00 49.69 89 ILE A O 1
ATOM 696 N N . VAL A 1 90 ? -28.716 5.156 20.627 1.00 48.31 90 VAL A N 1
ATOM 697 C CA . VAL A 1 90 ? -30.145 4.890 20.365 1.00 48.31 90 VAL A CA 1
ATOM 698 C C . VAL A 1 90 ? -30.383 4.372 18.938 1.00 48.31 90 VAL A C 1
ATOM 700 O O . VAL A 1 90 ? -31.415 3.791 18.625 1.00 48.31 90 VAL A O 1
ATOM 703 N N . ARG A 1 91 ? -29.416 4.547 18.036 1.00 45.66 91 ARG A N 1
ATOM 704 C CA . ARG A 1 91 ? -29.351 3.804 16.777 1.00 45.66 91 ARG A CA 1
ATOM 705 C C . ARG A 1 91 ? -28.456 2.598 17.017 1.00 45.66 91 ARG A C 1
ATOM 707 O O . ARG A 1 91 ? -27.256 2.761 16.917 1.00 45.66 91 ARG A O 1
ATOM 714 N N . GLN A 1 92 ? -29.021 1.448 17.376 1.00 41.00 92 GLN A N 1
ATOM 715 C CA . GLN A 1 92 ? -28.350 0.138 17.460 1.00 41.00 92 GLN A CA 1
ATOM 716 C C . GLN A 1 92 ? -26.844 0.100 17.057 1.00 41.00 92 GLN A C 1
ATOM 718 O O . GLN A 1 92 ? -26.513 0.344 15.893 1.00 41.00 92 GLN A O 1
ATOM 723 N N . PRO A 1 93 ? -25.924 -0.315 17.951 1.00 38.44 93 PRO A N 1
ATOM 724 C CA . PRO A 1 93 ? -24.489 -0.445 17.658 1.00 38.44 93 PRO A CA 1
ATOM 725 C C . PRO A 1 93 ? -24.147 -1.623 16.726 1.00 38.44 93 PRO A C 1
ATOM 727 O O . PRO A 1 93 ? -22.977 -1.871 16.450 1.00 38.44 93 PRO A O 1
ATOM 730 N N . GLU A 1 94 ? -25.149 -2.332 16.211 1.00 36.19 94 GLU A N 1
ATOM 731 C CA . GLU A 1 94 ? -24.978 -3.371 15.193 1.00 36.19 94 GLU A CA 1
ATOM 732 C C . GLU A 1 94 ? -24.842 -2.794 13.775 1.00 36.19 94 GLU A C 1
ATOM 734 O O . GLU A 1 94 ? -24.678 -3.567 12.847 1.00 36.19 94 GLU A O 1
ATOM 739 N N . GLY A 1 95 ? -24.857 -1.464 13.594 1.00 34.00 95 GLY A N 1
ATOM 740 C CA . GLY A 1 95 ? -24.778 -0.834 12.266 1.00 34.00 95 GLY A CA 1
ATOM 741 C C . GLY A 1 95 ? -23.596 0.111 12.033 1.00 34.00 95 GLY A C 1
ATOM 742 O O . GLY A 1 95 ? -23.088 0.174 10.924 1.00 34.00 95 GLY A O 1
ATOM 743 N N . TYR A 1 96 ? -23.077 0.823 13.040 1.00 35.28 96 TYR A N 1
ATOM 744 C CA . TYR A 1 96 ? -22.085 1.884 12.757 1.00 35.28 96 TYR A CA 1
ATOM 745 C C . TYR A 1 96 ? -20.663 1.372 12.455 1.00 35.28 96 TYR A C 1
ATOM 747 O O . TYR A 1 96 ? -19.888 2.060 11.798 1.00 35.28 96 TYR A O 1
ATOM 755 N N . LEU A 1 97 ? -20.336 0.153 12.896 1.00 38.53 97 LEU A N 1
ATOM 756 C CA . LEU A 1 97 ? -19.137 -0.589 12.476 1.00 38.53 97 LEU A CA 1
ATOM 757 C C . LEU A 1 97 ? -19.462 -1.698 11.459 1.00 38.53 97 LEU A C 1
ATOM 759 O O . LEU A 1 97 ? -18.572 -2.120 10.725 1.00 38.53 97 LEU A O 1
ATOM 763 N N . ALA A 1 98 ? -20.717 -2.161 11.390 1.00 33.69 98 ALA A N 1
ATOM 764 C CA . ALA A 1 98 ? -21.122 -3.245 10.494 1.00 33.69 98 ALA A CA 1
ATOM 765 C C . ALA A 1 98 ? -21.508 -2.764 9.085 1.00 33.69 98 ALA A C 1
ATOM 767 O O . ALA A 1 98 ? -21.231 -3.476 8.130 1.00 33.69 98 ALA A O 1
ATOM 768 N N . ASP A 1 99 ? -22.038 -1.549 8.914 1.00 34.62 99 ASP A N 1
ATOM 769 C CA . ASP A 1 99 ? -22.415 -1.024 7.588 1.00 34.62 99 ASP A CA 1
ATOM 770 C C . ASP A 1 99 ? -21.227 -0.429 6.802 1.00 34.62 99 ASP A C 1
ATOM 772 O O . ASP A 1 99 ? -21.371 -0.044 5.641 1.00 34.62 99 ASP A O 1
ATOM 776 N N . HIS A 1 100 ? -20.021 -0.422 7.383 1.00 39.16 100 HIS A N 1
ATOM 777 C CA . HIS A 1 100 ? -18.766 -0.329 6.621 1.00 39.16 100 HIS A CA 1
ATOM 778 C C . HIS A 1 100 ? -18.077 -1.687 6.423 1.00 39.16 100 HIS A C 1
ATOM 780 O O . HIS A 1 100 ? -17.064 -1.768 5.731 1.00 39.16 100 HIS A O 1
ATOM 786 N N . ILE A 1 101 ? -18.694 -2.785 6.878 1.00 39.56 101 ILE A N 1
ATOM 787 C CA . ILE A 1 101 ? -18.566 -4.082 6.206 1.00 39.56 101 ILE A CA 1
ATOM 788 C C . ILE A 1 101 ? -19.524 -4.041 5.013 1.00 39.56 101 ILE A C 1
ATOM 790 O O . ILE A 1 101 ? -20.488 -4.799 4.913 1.00 39.56 101 ILE A O 1
ATOM 794 N N . GLY A 1 102 ? -19.250 -3.138 4.070 1.00 33.38 102 GLY A N 1
ATOM 795 C CA . GLY A 1 102 ? -19.716 -3.369 2.719 1.00 33.38 102 GLY A CA 1
ATOM 796 C C . GLY A 1 102 ? -19.190 -4.746 2.336 1.00 33.38 102 GLY A C 1
ATOM 797 O O . GLY A 1 102 ? -17.982 -4.989 2.398 1.00 33.38 102 GLY A O 1
ATOM 798 N N . ALA A 1 103 ? -20.080 -5.674 1.982 1.00 36.97 103 ALA A N 1
ATOM 799 C CA . ALA A 1 103 ? -19.696 -6.731 1.065 1.00 36.97 103 ALA A CA 1
ATOM 800 C C . ALA A 1 103 ? -19.085 -5.991 -0.124 1.00 36.97 103 ALA A C 1
ATOM 802 O O . ALA A 1 103 ? -19.824 -5.360 -0.882 1.00 36.97 103 ALA A O 1
ATOM 803 N N . GLY A 1 104 ? -17.749 -5.925 -0.158 1.00 33.94 104 GLY A N 1
ATOM 804 C CA . GLY A 1 104 ? -17.033 -5.040 -1.056 1.00 33.94 104 GLY A CA 1
ATOM 805 C C . GLY A 1 104 ? -17.579 -5.271 -2.448 1.00 33.94 104 GLY A C 1
ATOM 806 O O . GLY A 1 104 ? -17.493 -6.384 -2.974 1.00 33.94 104 GLY A O 1
ATOM 807 N N . LYS A 1 105 ? -18.191 -4.240 -3.038 1.00 36.78 105 LYS A N 1
ATOM 808 C CA . LYS A 1 105 ? -18.348 -4.248 -4.485 1.00 36.78 105 LYS A CA 1
ATOM 809 C C . LYS A 1 105 ? -16.934 -4.408 -5.034 1.00 36.78 105 LYS A C 1
ATOM 811 O O . LYS A 1 105 ? -16.012 -3.755 -4.543 1.00 36.78 105 LYS A O 1
ATOM 816 N N . GLN A 1 106 ? -16.766 -5.330 -5.977 1.00 37.12 106 GLN A N 1
ATOM 817 C CA . GLN A 1 106 ? -15.525 -5.534 -6.723 1.00 37.12 106 GLN A CA 1
ATOM 818 C C . GLN A 1 106 ? -15.157 -4.212 -7.417 1.00 37.12 106 GLN A C 1
ATOM 820 O O . GLN A 1 106 ? -15.609 -4.006 -8.531 1.00 37.12 106 GLN A O 1
ATOM 825 N N . ASP A 1 107 ? -14.491 -3.296 -6.698 1.00 50.88 107 ASP A N 1
ATOM 826 C CA . ASP A 1 107 ? -13.799 -2.070 -7.148 1.00 50.88 107 ASP A CA 1
ATOM 827 C C . ASP A 1 107 ? -13.519 -1.051 -6.011 1.00 50.88 107 ASP A C 1
ATOM 829 O O . ASP A 1 107 ? -12.868 -0.033 -6.255 1.00 50.88 107 ASP A O 1
ATOM 833 N N . GLU A 1 108 ? -13.943 -1.278 -4.756 1.00 61.22 108 GLU A N 1
ATOM 834 C CA . GLU A 1 108 ? -13.637 -0.331 -3.665 1.00 61.22 108 GLU A CA 1
ATOM 835 C C . GLU A 1 108 ? -12.186 -0.422 -3.150 1.00 61.22 108 GLU A C 1
ATOM 837 O O . GLU A 1 108 ? -11.654 -1.490 -2.836 1.00 61.22 108 GLU A O 1
ATOM 842 N N . LYS A 1 109 ? -11.542 0.744 -3.022 1.00 83.19 109 LYS A N 1
ATOM 843 C CA . LYS A 1 109 ? -10.197 0.933 -2.465 1.00 83.19 109 LYS A CA 1
ATOM 844 C C . LYS A 1 109 ? -10.223 0.823 -0.936 1.00 83.19 109 LYS A C 1
ATOM 846 O O . LYS A 1 109 ? -10.315 1.828 -0.233 1.00 83.19 109 LYS A O 1
ATOM 851 N N . ILE A 1 110 ? -10.172 -0.406 -0.426 1.00 90.56 110 ILE A N 1
ATOM 852 C CA . ILE A 1 110 ? -10.268 -0.678 1.015 1.00 90.56 110 ILE A CA 1
ATOM 853 C C . ILE A 1 110 ? -8.943 -0.375 1.731 1.00 90.56 110 ILE A C 1
ATOM 855 O O . ILE A 1 110 ? -7.888 -0.861 1.320 1.00 90.56 110 ILE A O 1
ATOM 859 N N . ILE A 1 111 ? -9.013 0.351 2.847 1.00 93.50 111 ILE A N 1
ATOM 860 C CA . ILE A 1 111 ? -7.928 0.539 3.817 1.00 93.50 111 ILE A CA 1
ATOM 861 C C . ILE A 1 111 ? -8.307 -0.179 5.108 1.00 93.50 111 ILE A C 1
ATOM 863 O O . ILE A 1 111 ? -9.338 0.122 5.704 1.00 93.50 111 ILE A O 1
ATOM 867 N N . LEU A 1 112 ? -7.473 -1.118 5.553 1.00 94.12 112 LEU A N 1
ATOM 868 C CA . LEU A 1 112 ? -7.648 -1.761 6.856 1.00 94.12 112 LEU A CA 1
ATOM 869 C C . LEU A 1 112 ? -6.853 -0.980 7.903 1.00 94.12 112 LEU A C 1
ATOM 871 O O . LEU A 1 112 ? -5.628 -0.931 7.838 1.00 94.12 112 LEU A O 1
ATOM 875 N N . ALA A 1 113 ? -7.548 -0.368 8.850 1.00 93.75 113 ALA A N 1
ATOM 876 C CA . ALA A 1 113 ? -6.964 0.448 9.898 1.00 93.75 113 ALA A CA 1
ATOM 877 C C . ALA A 1 113 ? -6.940 -0.306 11.228 1.00 93.75 113 ALA A C 1
ATOM 879 O O . ALA A 1 113 ? -7.985 -0.730 11.710 1.00 93.75 113 ALA A O 1
ATOM 880 N N . ILE A 1 114 ? -5.760 -0.476 11.818 1.00 92.94 114 ILE A N 1
ATOM 881 C CA . ILE A 1 114 ? -5.550 -1.268 13.033 1.00 92.94 114 ILE A CA 1
ATOM 882 C C . ILE A 1 114 ? -4.938 -0.363 14.102 1.00 92.94 114 ILE A C 1
ATOM 884 O O . ILE A 1 114 ? -3.775 0.021 13.998 1.00 92.94 114 ILE A O 1
ATOM 888 N N . ASP A 1 115 ? -5.735 0.004 15.100 1.00 87.25 115 ASP A N 1
ATOM 889 C CA . ASP A 1 115 ? -5.352 0.900 16.196 1.00 87.25 115 ASP A CA 1
ATOM 890 C C . ASP A 1 115 ? -6.281 0.626 17.387 1.00 87.25 115 ASP A C 1
ATOM 892 O O . ASP A 1 115 ? -7.498 0.544 17.214 1.00 87.25 115 ASP A O 1
ATOM 896 N N . ASP A 1 116 ? -5.738 0.458 18.593 1.00 78.50 116 ASP A N 1
ATOM 897 C CA . ASP A 1 116 ? -6.538 0.194 19.794 1.00 78.50 116 ASP A CA 1
ATOM 898 C C . ASP A 1 116 ? -7.297 1.438 20.284 1.00 78.50 116 ASP A C 1
ATOM 900 O O . ASP A 1 116 ? -8.247 1.319 21.067 1.00 78.50 116 ASP A O 1
ATOM 904 N N . ASN A 1 117 ? -6.933 2.625 19.786 1.00 77.06 117 ASN A N 1
ATOM 905 C CA . ASN A 1 117 ? -7.661 3.857 20.019 1.00 77.06 117 ASN A CA 1
ATOM 906 C C . ASN A 1 117 ? -8.777 4.060 18.969 1.00 77.06 117 ASN A C 1
ATOM 908 O O . ASN A 1 117 ? -8.499 4.420 17.819 1.00 77.06 117 ASN A O 1
ATOM 912 N N . PRO A 1 118 ? -10.065 3.966 19.354 1.00 69.69 118 PRO A N 1
ATOM 913 C CA . PRO A 1 118 ? -11.177 4.183 18.428 1.00 69.69 118 PRO A CA 1
ATOM 914 C C . PRO A 1 118 ? -11.210 5.599 17.829 1.00 69.69 118 PRO A C 1
ATOM 916 O O . PRO A 1 118 ? -11.720 5.776 16.725 1.00 69.69 118 PRO A O 1
ATOM 919 N N . GLU A 1 119 ? -10.645 6.605 18.505 1.00 71.19 119 GLU A N 1
ATOM 920 C CA . GLU A 1 119 ? -10.548 7.971 17.968 1.00 71.19 119 GLU A CA 1
ATOM 921 C C . GLU A 1 119 ? -9.590 8.050 16.779 1.00 71.19 119 GLU A C 1
ATOM 923 O O . GLU A 1 119 ? -9.837 8.796 15.834 1.00 71.19 119 GLU A O 1
ATOM 928 N N . ALA A 1 120 ? -8.506 7.270 16.801 1.00 76.75 120 ALA A N 1
ATOM 929 C CA . ALA A 1 120 ? -7.555 7.229 15.698 1.00 76.75 120 ALA A CA 1
ATOM 930 C C . ALA A 1 120 ? -8.206 6.623 14.445 1.00 76.75 120 ALA A C 1
ATOM 932 O O . ALA A 1 120 ? -8.046 7.158 13.347 1.00 76.75 120 ALA A O 1
ATOM 933 N N . ILE A 1 121 ? -9.003 5.562 14.623 1.00 79.00 121 ILE A N 1
ATOM 934 C CA . ILE A 1 121 ? -9.813 4.964 13.554 1.00 79.00 121 ILE A CA 1
ATOM 935 C C . ILE A 1 121 ? -10.828 5.973 13.000 1.00 79.00 121 ILE A C 1
ATOM 937 O O . ILE A 1 121 ? -10.898 6.154 11.787 1.00 79.00 121 ILE A O 1
ATOM 941 N N . ASP A 1 122 ? -11.570 6.677 13.860 1.00 71.69 122 ASP A N 1
ATOM 942 C CA . ASP A 1 122 ? -12.560 7.680 13.437 1.00 71.69 122 ASP A CA 1
ATOM 943 C C . ASP A 1 122 ? -11.923 8.839 12.651 1.00 71.69 122 ASP A C 1
ATOM 945 O O . ASP A 1 122 ? -12.436 9.262 11.611 1.00 71.69 122 ASP A O 1
ATOM 949 N N . ILE A 1 123 ? -10.756 9.317 13.092 1.00 77.81 123 ILE A N 1
ATOM 950 C CA . ILE A 1 123 ? -9.985 10.327 12.361 1.00 77.81 123 ILE A CA 1
ATOM 951 C C . ILE A 1 123 ? -9.578 9.801 10.980 1.00 77.81 123 ILE A C 1
ATOM 953 O O . ILE A 1 123 ? -9.722 10.523 9.994 1.00 77.81 123 ILE A O 1
ATOM 957 N N . MET A 1 124 ? -9.121 8.548 10.874 1.00 81.81 124 MET A N 1
ATOM 958 C CA . MET A 1 124 ? -8.786 7.946 9.580 1.00 81.81 124 MET A CA 1
ATOM 959 C C . MET A 1 124 ? -10.007 7.831 8.664 1.00 81.81 124 MET A C 1
ATOM 961 O O . MET A 1 124 ? -9.909 8.199 7.494 1.00 81.81 124 MET A O 1
ATOM 965 N N . CYS A 1 125 ? -11.165 7.419 9.185 1.00 78.50 125 CYS A N 1
ATOM 966 C CA . CYS A 1 125 ? -12.418 7.411 8.427 1.00 78.50 125 CYS A CA 1
ATOM 967 C C . CYS A 1 125 ? -12.762 8.812 7.897 1.00 78.50 125 CYS A C 1
ATOM 969 O O . CYS A 1 125 ? -13.081 8.964 6.722 1.00 78.50 125 CYS A O 1
ATOM 971 N N . LYS A 1 126 ? -12.624 9.856 8.723 1.00 78.56 126 LYS A N 1
ATOM 972 C CA . LYS A 1 126 ? -12.863 11.255 8.317 1.00 78.56 126 LYS A CA 1
ATOM 973 C C . LYS A 1 126 ? -11.843 11.776 7.307 1.00 78.56 126 LYS A C 1
ATOM 975 O O . LYS A 1 126 ? -12.172 12.601 6.459 1.00 78.56 126 LYS A O 1
ATOM 980 N N . TYR A 1 127 ? -10.589 11.352 7.412 1.00 84.31 127 TYR A N 1
ATOM 981 C CA . TYR A 1 127 ? -9.525 11.799 6.515 1.00 84.31 127 TYR A CA 1
ATOM 982 C C . TYR A 1 127 ? -9.603 11.135 5.146 1.00 84.31 127 TYR A C 1
ATOM 984 O O . TYR A 1 127 ? -9.273 11.782 4.152 1.00 84.31 127 TYR A O 1
ATOM 992 N N . LEU A 1 128 ? -10.018 9.869 5.103 1.00 84.25 128 LEU A N 1
ATOM 993 C CA . LEU A 1 128 ? -9.920 9.023 3.918 1.00 84.25 128 LEU A CA 1
ATOM 994 C C . LEU A 1 128 ? -11.270 8.715 3.260 1.00 84.25 128 LEU A C 1
ATOM 996 O O . LEU A 1 128 ? -11.269 8.331 2.095 1.00 84.25 128 LEU A O 1
ATOM 1000 N N . GLY A 1 129 ? -12.394 8.904 3.959 1.00 74.69 129 GLY A N 1
ATOM 1001 C CA . GLY A 1 129 ? -13.731 8.474 3.528 1.00 74.69 129 GLY A CA 1
ATOM 1002 C C . GLY A 1 129 ? -14.238 9.069 2.211 1.00 74.69 129 GLY A C 1
ATOM 1003 O O . GLY A 1 129 ? -15.159 8.518 1.617 1.00 74.69 129 GLY A O 1
ATOM 1004 N N . ASP A 1 130 ? -13.624 10.152 1.726 1.00 76.75 130 ASP A N 1
ATOM 1005 C CA . ASP A 1 130 ? -13.928 10.729 0.410 1.00 76.75 130 ASP A CA 1
ATOM 1006 C C . ASP A 1 130 ? -13.369 9.879 -0.755 1.00 76.75 130 ASP A C 1
ATOM 1008 O O . ASP A 1 130 ? -13.909 9.909 -1.860 1.00 76.75 130 ASP A O 1
ATOM 1012 N N . GLU A 1 131 ? -12.271 9.141 -0.535 1.00 81.44 131 GLU A N 1
ATOM 1013 C CA . GLU A 1 131 ? -11.513 8.431 -1.584 1.00 81.44 131 GLU A CA 1
ATOM 1014 C C . GLU A 1 131 ? -11.330 6.924 -1.316 1.00 81.44 131 GLU A C 1
ATOM 1016 O O . GLU A 1 131 ? -11.024 6.167 -2.242 1.00 81.44 131 GLU A O 1
ATOM 1021 N N . TYR A 1 132 ? -11.494 6.487 -0.066 1.00 85.88 132 TYR A N 1
ATOM 1022 C CA . TYR A 1 132 ? -11.204 5.132 0.395 1.00 85.88 132 TYR A CA 1
ATOM 1023 C C . TYR A 1 132 ? -12.281 4.623 1.352 1.00 85.88 132 TYR A C 1
ATOM 1025 O O . TYR A 1 132 ? -12.812 5.376 2.169 1.00 85.88 132 TYR A O 1
ATOM 1033 N N . THR A 1 133 ? -12.512 3.311 1.330 1.00 86.12 133 THR A N 1
ATOM 1034 C CA . THR A 1 133 ? -13.355 2.633 2.321 1.00 86.12 133 THR A CA 1
ATOM 1035 C C . THR A 1 133 ? -12.474 2.177 3.481 1.00 86.12 133 THR A C 1
ATOM 1037 O O . THR A 1 133 ? -11.639 1.288 3.312 1.00 86.12 133 THR A O 1
ATOM 1040 N N . VAL A 1 134 ? -12.629 2.778 4.662 1.00 84.31 134 VAL A N 1
ATOM 1041 C CA . VAL A 1 134 ? -11.845 2.412 5.854 1.00 84.31 134 VAL A CA 1
ATOM 1042 C C . VAL A 1 134 ? -12.580 1.347 6.662 1.00 84.31 134 VAL A C 1
ATOM 1044 O O . VAL A 1 134 ? -13.721 1.545 7.071 1.00 84.31 134 VAL A O 1
ATOM 1047 N N . VAL A 1 135 ? -11.903 0.233 6.934 1.00 83.31 135 VAL A N 1
ATOM 1048 C CA . VAL A 1 135 ? -12.373 -0.816 7.846 1.00 83.31 135 VAL A CA 1
ATOM 1049 C C . VAL A 1 135 ? -11.467 -0.833 9.070 1.00 83.31 135 VAL A C 1
ATOM 1051 O O . VAL A 1 135 ? -10.264 -1.031 8.936 1.00 83.31 135 VAL A O 1
ATOM 1054 N N . GLY A 1 136 ? -12.030 -0.610 10.257 1.00 81.62 136 GLY A N 1
ATOM 1055 C CA . GLY A 1 136 ? -11.275 -0.524 11.509 1.00 81.62 136 GLY A CA 1
ATOM 1056 C C . GLY A 1 136 ? -11.194 -1.843 12.284 1.00 81.62 136 GLY A C 1
ATOM 1057 O O . GLY A 1 136 ? -12.181 -2.572 12.369 1.00 81.62 136 GLY A O 1
ATOM 1058 N N . LEU A 1 137 ? -10.049 -2.105 12.915 1.00 81.62 137 LEU A N 1
ATOM 1059 C CA . LEU A 1 137 ? -9.841 -3.129 13.939 1.00 81.62 137 LEU A CA 1
ATOM 1060 C C . LEU A 1 137 ? -9.224 -2.487 15.187 1.00 81.62 137 LEU A C 1
ATOM 1062 O O . LEU A 1 137 ? -8.214 -1.797 15.099 1.00 81.62 137 LEU A O 1
ATOM 1066 N N . LEU A 1 138 ? -9.808 -2.767 16.356 1.00 78.62 138 LEU A N 1
ATOM 1067 C CA . LEU A 1 138 ? -9.364 -2.229 17.654 1.00 78.62 138 LEU A CA 1
ATOM 1068 C C . LEU A 1 138 ? -8.303 -3.104 18.347 1.00 78.62 138 LEU A C 1
ATOM 1070 O O . LEU A 1 138 ? -8.188 -3.115 19.574 1.00 78.62 138 LEU A O 1
ATOM 1074 N N . GLY A 1 139 ? -7.592 -3.924 17.577 1.00 73.50 139 GLY A N 1
ATOM 1075 C CA . GLY A 1 139 ? -6.619 -4.881 18.089 1.00 73.50 139 GLY A CA 1
ATOM 1076 C C . GLY A 1 139 ? -5.999 -5.731 16.986 1.00 73.50 139 GLY A C 1
ATOM 1077 O O . GLY A 1 139 ? -6.535 -5.843 15.881 1.00 73.50 139 GLY A O 1
ATOM 1078 N N . GLY A 1 140 ? -4.850 -6.327 17.298 1.00 82.31 140 GLY A N 1
ATOM 1079 C CA . GLY A 1 140 ? -4.045 -7.086 16.345 1.00 82.31 140 GLY A CA 1
ATOM 1080 C C . GLY A 1 140 ? -4.489 -8.532 16.110 1.00 82.31 140 GLY A C 1
ATOM 1081 O O . GLY A 1 140 ? -4.025 -9.162 15.162 1.00 82.31 140 GLY A O 1
ATOM 1082 N N . GLU A 1 141 ? -5.350 -9.101 16.957 1.00 84.56 141 GLU A N 1
ATOM 1083 C CA . GLU A 1 141 ? -5.623 -10.546 16.958 1.00 84.56 141 GLU A CA 1
ATOM 1084 C C . GLU A 1 141 ? -6.303 -11.046 15.679 1.00 84.56 141 GLU A C 1
ATOM 1086 O O . GLU A 1 141 ? -6.004 -12.141 15.208 1.00 84.56 141 GLU A O 1
ATOM 1091 N N . GLU A 1 142 ? -7.176 -10.231 15.086 1.00 83.19 142 GLU A N 1
ATOM 1092 C CA . GLU A 1 142 ? -7.919 -10.574 13.867 1.00 83.19 142 GLU A CA 1
ATOM 1093 C C . GLU A 1 142 ? -7.287 -9.990 12.593 1.00 83.19 142 GLU A C 1
ATOM 1095 O O . GLU A 1 142 ? -7.812 -10.186 11.496 1.00 83.19 142 GLU A O 1
ATOM 1100 N N . ALA A 1 143 ? -6.152 -9.292 12.715 1.00 90.62 143 ALA A N 1
ATOM 1101 C CA . ALA A 1 143 ? -5.537 -8.523 11.635 1.00 90.62 143 ALA A CA 1
ATOM 1102 C C . ALA A 1 143 ? -5.287 -9.356 10.370 1.00 90.62 143 ALA A C 1
ATOM 1104 O O . ALA A 1 143 ? -5.738 -8.987 9.285 1.00 90.62 143 ALA A O 1
ATOM 1105 N N . VAL A 1 144 ? -4.619 -10.504 10.512 1.00 92.94 144 VAL A N 1
ATOM 1106 C CA . VAL A 1 144 ? -4.286 -11.393 9.387 1.00 92.94 144 VAL A CA 1
ATOM 1107 C C . VAL A 1 144 ? -5.549 -11.981 8.765 1.00 92.94 144 VAL A C 1
ATOM 1109 O O . VAL A 1 144 ? -5.734 -11.909 7.551 1.00 92.94 144 VAL A O 1
ATOM 1112 N N . ALA A 1 145 ? -6.460 -12.511 9.587 1.00 89.44 145 ALA A N 1
ATOM 1113 C CA . ALA A 1 145 ? -7.710 -13.098 9.110 1.00 89.44 145 ALA A CA 1
ATOM 1114 C C . ALA A 1 145 ? -8.543 -12.078 8.315 1.00 89.44 145 ALA A C 1
ATOM 1116 O O . ALA A 1 145 ? -9.062 -12.387 7.239 1.00 89.44 145 ALA A O 1
ATOM 1117 N N . LYS A 1 146 ? -8.615 -10.836 8.805 1.00 86.56 146 LYS A N 1
ATOM 1118 C CA . LYS A 1 146 ? -9.344 -9.760 8.138 1.00 86.56 146 LYS A CA 1
ATOM 1119 C C . LYS A 1 146 ? -8.638 -9.265 6.880 1.00 86.56 146 LYS A C 1
ATOM 1121 O O . LYS A 1 146 ? -9.308 -9.026 5.878 1.00 86.56 146 LYS A O 1
ATOM 1126 N N . ALA A 1 147 ? -7.310 -9.168 6.890 1.00 91.62 147 ALA A N 1
ATOM 1127 C CA . ALA A 1 147 ? -6.528 -8.810 5.711 1.00 91.62 147 ALA A CA 1
ATOM 1128 C C . ALA A 1 147 ? -6.724 -9.826 4.572 1.00 91.62 147 ALA A C 1
ATOM 1130 O O . ALA A 1 147 ? -6.949 -9.418 3.434 1.00 91.62 147 ALA A O 1
ATOM 1131 N N . LYS A 1 148 ? -6.758 -11.130 4.877 1.00 89.69 148 LYS A N 1
ATOM 1132 C CA . LYS A 1 148 ? -7.075 -12.183 3.894 1.00 89.69 148 LYS A CA 1
ATOM 1133 C C . LYS A 1 148 ? -8.481 -12.058 3.321 1.00 89.69 148 LYS A C 1
ATOM 1135 O O . LYS A 1 148 ? -8.677 -12.223 2.119 1.00 89.69 148 LYS A O 1
ATOM 1140 N N . GLN A 1 149 ? -9.459 -11.775 4.183 1.00 86.25 149 GLN A N 1
ATOM 1141 C CA . GLN A 1 149 ? -10.858 -11.643 3.782 1.00 86.25 149 GLN A CA 1
ATOM 1142 C C . GLN A 1 149 ? -11.080 -10.418 2.887 1.00 86.25 149 GLN A C 1
ATOM 1144 O O . GLN A 1 149 ? -11.750 -10.517 1.863 1.00 86.25 149 GLN A O 1
ATOM 1149 N N . LEU A 1 150 ? -10.556 -9.262 3.299 1.00 83.31 150 LEU A N 1
ATOM 1150 C CA . LEU A 1 150 ? -10.829 -7.979 2.653 1.00 83.31 150 LEU A CA 1
ATOM 1151 C C . LEU A 1 150 ? -9.902 -7.689 1.473 1.00 83.31 150 LEU A C 1
ATOM 1153 O O . LEU A 1 150 ? -10.269 -6.895 0.613 1.00 83.31 150 LEU A O 1
ATOM 1157 N N . LYS A 1 151 ? -8.703 -8.290 1.451 1.00 88.00 151 LYS A N 1
ATOM 1158 C CA . LYS A 1 151 ? -7.622 -7.982 0.500 1.00 88.00 151 LYS A CA 1
ATOM 1159 C C . LYS A 1 151 ? -7.431 -6.465 0.320 1.00 88.00 151 LYS A C 1
ATOM 1161 O O . LYS A 1 151 ? -7.532 -5.959 -0.801 1.00 88.00 151 LYS A O 1
ATOM 1166 N N . PRO A 1 152 ? -7.203 -5.719 1.420 1.00 90.19 152 PRO A N 1
ATOM 1167 C CA . PRO A 1 152 ? -7.157 -4.266 1.378 1.00 90.19 152 PRO A CA 1
ATOM 1168 C C . PRO A 1 152 ? -6.024 -3.774 0.476 1.00 90.19 152 PRO A C 1
ATOM 1170 O O . PRO A 1 152 ? -5.008 -4.444 0.270 1.00 90.19 152 PRO A O 1
ATOM 1173 N N . MET A 1 153 ? -6.170 -2.563 -0.057 1.00 89.12 153 MET A N 1
ATOM 1174 C CA . MET A 1 153 ? -5.114 -1.970 -0.867 1.00 89.12 153 MET A CA 1
ATOM 1175 C C . MET A 1 153 ? -3.876 -1.623 -0.037 1.00 89.12 153 MET A C 1
ATOM 1177 O O . MET A 1 153 ? -2.776 -1.671 -0.583 1.00 89.12 153 MET A O 1
ATOM 1181 N N . ALA A 1 154 ? -4.076 -1.272 1.237 1.00 93.56 154 ALA A N 1
ATOM 1182 C CA . ALA A 1 154 ? -3.053 -0.966 2.225 1.00 93.56 154 ALA A CA 1
ATOM 1183 C C . ALA A 1 154 ? -3.604 -1.174 3.646 1.00 93.56 154 ALA A C 1
ATOM 1185 O O . ALA A 1 154 ? -4.819 -1.163 3.864 1.00 93.56 154 ALA A O 1
ATOM 1186 N N . ILE A 1 155 ? -2.696 -1.337 4.606 1.00 96.44 155 ILE A N 1
ATOM 1187 C CA . ILE A 1 155 ? -2.997 -1.448 6.036 1.00 96.44 155 ILE A CA 1
ATOM 1188 C C . ILE A 1 155 ? -2.356 -0.262 6.755 1.00 96.44 155 ILE A C 1
ATOM 1190 O O . ILE A 1 155 ? -1.176 0.010 6.533 1.00 96.44 155 ILE A O 1
ATOM 1194 N N . THR A 1 156 ? -3.092 0.428 7.624 1.00 96.38 156 THR A N 1
ATOM 1195 C CA . THR A 1 156 ? -2.495 1.318 8.628 1.00 96.38 156 THR A CA 1
ATOM 1196 C C . THR A 1 156 ? -2.419 0.579 9.957 1.00 96.38 156 THR A C 1
ATOM 1198 O O . THR A 1 156 ? -3.372 -0.095 10.346 1.00 96.38 156 THR A O 1
ATOM 1201 N N . LEU A 1 157 ? -1.272 0.647 10.629 1.00 96.81 157 LEU A N 1
ATOM 1202 C CA . LEU A 1 157 ? -0.994 -0.172 11.807 1.00 96.81 157 LEU A CA 1
ATOM 1203 C C . LEU A 1 157 ? -0.352 0.657 12.915 1.00 96.81 157 LEU A C 1
ATOM 1205 O O . LEU A 1 157 ? 0.741 1.199 12.732 1.00 96.81 157 LEU A O 1
ATOM 1209 N N . ASP A 1 158 ? -1.007 0.715 14.069 1.00 93.75 158 ASP A N 1
ATOM 1210 C CA . ASP A 1 158 ? -0.374 1.158 15.303 1.00 93.75 158 ASP A CA 1
ATOM 1211 C C . ASP A 1 158 ? 0.522 0.062 15.885 1.00 93.75 158 ASP A C 1
ATOM 1213 O O . ASP A 1 158 ? 0.249 -1.133 15.783 1.00 93.75 158 ASP A O 1
ATOM 1217 N N . ILE A 1 159 ? 1.633 0.483 16.483 1.00 89.88 159 ILE A N 1
ATOM 1218 C CA . ILE A 1 159 ? 2.594 -0.425 17.115 1.00 89.88 159 ILE A CA 1
ATOM 1219 C C . ILE A 1 159 ? 2.255 -0.680 18.582 1.00 89.88 159 ILE A C 1
ATOM 1221 O O . ILE A 1 159 ? 2.470 -1.782 19.088 1.00 89.88 159 ILE A O 1
ATOM 1225 N N . MET A 1 160 ? 1.741 0.336 19.266 1.00 82.44 160 MET A N 1
ATOM 1226 C CA . MET A 1 160 ? 1.555 0.372 20.709 1.00 82.44 160 MET A CA 1
ATOM 1227 C C . MET A 1 160 ? 0.158 -0.122 21.085 1.00 82.44 160 MET A C 1
ATOM 1229 O O . MET A 1 160 ? -0.599 0.582 21.744 1.00 82.44 160 MET A O 1
ATOM 1233 N N . MET A 1 161 ? -0.151 -1.366 20.718 1.00 84.75 1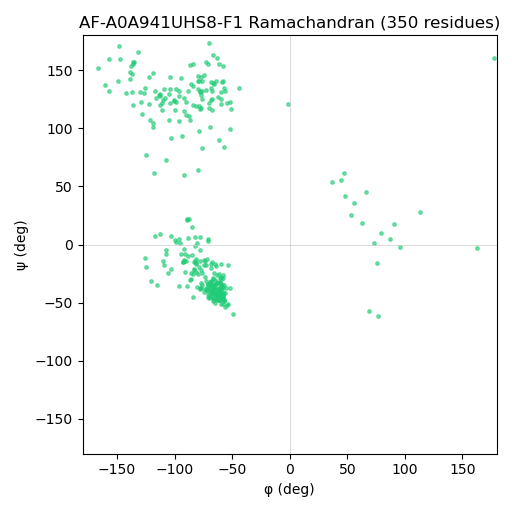61 MET A N 1
ATOM 1234 C CA . MET A 1 161 ? -1.437 -1.992 21.017 1.00 84.75 161 MET A CA 1
ATOM 1235 C C . MET A 1 161 ? -1.334 -3.002 22.175 1.00 84.75 161 MET A C 1
ATOM 1237 O O . MET A 1 161 ? -0.335 -3.718 22.298 1.00 84.75 161 MET A O 1
ATOM 1241 N N . PRO A 1 162 ? -2.366 -3.115 23.032 1.00 68.75 162 PRO A N 1
ATOM 1242 C CA . PRO A 1 162 ? -2.421 -4.108 24.094 1.00 68.75 162 PRO A CA 1
ATOM 1243 C C . PRO A 1 162 ? -2.675 -5.515 23.539 1.00 68.75 162 PRO A C 1
ATOM 1245 O O . PRO A 1 162 ? -3.313 -5.689 22.503 1.00 68.75 162 PRO A O 1
ATOM 1248 N N . ARG A 1 163 ? -2.272 -6.532 24.316 1.00 74.50 163 ARG A N 1
ATOM 1249 C CA . ARG A 1 163 ? -2.375 -7.979 24.022 1.00 74.50 163 ARG A CA 1
ATOM 1250 C C . ARG A 1 163 ? -1.466 -8.447 22.890 1.00 74.50 163 ARG A C 1
ATOM 1252 O O . ARG A 1 163 ? -0.651 -9.328 23.135 1.00 74.50 163 ARG A O 1
ATOM 1259 N N . LYS A 1 164 ? -1.596 -7.856 21.705 1.00 78.75 164 LYS A N 1
ATOM 1260 C CA . LYS A 1 164 ? -0.776 -8.162 20.536 1.00 78.75 164 LYS A CA 1
ATOM 1261 C C . LYS A 1 164 ? -0.200 -6.875 19.973 1.00 78.75 164 LYS A C 1
ATOM 1263 O O . LYS A 1 164 ? -0.950 -6.031 19.482 1.00 78.75 164 LYS A O 1
ATOM 1268 N N . ASP A 1 165 ? 1.115 -6.732 20.077 1.00 82.62 165 ASP A N 1
ATOM 1269 C CA . ASP A 1 165 ? 1.794 -5.528 19.612 1.00 82.62 165 ASP A CA 1
ATOM 1270 C C . ASP A 1 165 ? 1.807 -5.455 18.074 1.00 82.62 165 ASP A C 1
ATOM 1272 O O . ASP A 1 165 ? 1.707 -6.465 17.367 1.00 82.62 165 ASP A O 1
ATOM 1276 N N . GLY A 1 166 ? 1.912 -4.244 17.524 1.00 89.62 166 GLY A N 1
ATOM 1277 C CA . GLY A 1 166 ? 1.902 -4.076 16.070 1.00 89.62 166 GLY A CA 1
ATOM 1278 C C . GLY A 1 166 ? 3.152 -4.632 15.383 1.00 89.62 166 GLY A C 1
ATOM 1279 O O . GLY A 1 166 ? 3.122 -4.890 14.182 1.00 89.62 166 GLY A O 1
ATOM 1280 N N . TRP A 1 167 ? 4.244 -4.887 16.111 1.00 90.19 167 TRP A N 1
ATOM 1281 C CA . TRP A 1 167 ? 5.424 -5.539 15.536 1.00 90.19 167 TRP A CA 1
ATOM 1282 C C . TRP A 1 167 ? 5.171 -7.011 15.235 1.00 90.19 167 TRP A C 1
ATOM 1284 O O . TRP A 1 167 ? 5.657 -7.532 14.230 1.00 90.19 167 TRP A O 1
ATOM 1294 N N . GLU A 1 168 ? 4.445 -7.690 16.113 1.00 93.00 168 GLU A N 1
ATOM 1295 C CA . GLU A 1 168 ? 3.986 -9.059 15.938 1.00 93.00 168 GLU A CA 1
ATOM 1296 C C . GLU A 1 168 ? 2.970 -9.134 14.798 1.00 93.00 168 GLU A C 1
ATOM 1298 O O . GLU A 1 168 ? 3.140 -9.948 13.892 1.00 93.00 168 GLU A O 1
ATOM 1303 N N . VAL A 1 169 ? 1.997 -8.216 14.762 1.00 95.25 169 VAL A N 1
ATOM 1304 C CA . VAL A 1 169 ? 1.030 -8.115 13.653 1.00 95.25 169 VAL A CA 1
ATOM 1305 C C . VAL A 1 169 ? 1.732 -7.914 12.309 1.00 95.25 169 VAL A C 1
ATOM 1307 O O . VAL A 1 169 ? 1.428 -8.620 11.350 1.00 95.25 169 VAL A O 1
ATOM 1310 N N . LEU A 1 170 ? 2.693 -6.987 12.225 1.00 94.56 170 LEU A N 1
ATOM 1311 C CA . LEU A 1 170 ? 3.453 -6.748 10.998 1.00 94.56 170 LEU A CA 1
ATOM 1312 C C . LEU A 1 170 ? 4.209 -8.005 10.556 1.00 94.56 170 LEU A C 1
ATOM 1314 O O . LEU A 1 170 ? 4.145 -8.372 9.385 1.00 94.56 170 LEU A O 1
ATOM 1318 N N . ARG A 1 171 ? 4.895 -8.682 11.485 1.00 91.25 171 ARG A N 1
ATOM 1319 C CA . ARG A 1 171 ? 5.625 -9.924 11.194 1.00 91.25 171 ARG A CA 1
ATOM 1320 C C . ARG A 1 171 ? 4.707 -11.003 10.641 1.00 91.25 171 ARG A C 1
ATOM 1322 O O . ARG A 1 171 ? 5.062 -11.648 9.662 1.00 91.25 171 ARG A O 1
ATOM 1329 N N . GLU A 1 172 ? 3.536 -11.195 11.231 1.00 95.38 172 GLU A N 1
ATOM 1330 C CA . GLU A 1 172 ? 2.586 -12.186 10.731 1.00 95.38 172 GLU A CA 1
ATOM 1331 C C . GLU A 1 172 ? 2.038 -11.821 9.354 1.00 95.38 172 GLU A C 1
ATOM 1333 O O . GLU A 1 172 ? 2.041 -12.668 8.465 1.00 95.38 172 GLU A O 1
ATOM 1338 N N . LEU A 1 173 ? 1.652 -10.558 9.145 1.00 93.25 173 LEU A N 1
ATOM 1339 C CA . LEU A 1 173 ? 1.186 -10.089 7.839 1.00 93.25 173 LEU A CA 1
ATOM 1340 C C . LEU A 1 173 ? 2.242 -10.304 6.750 1.00 93.25 173 LEU A C 1
ATOM 1342 O O . LEU A 1 173 ? 1.881 -10.626 5.622 1.00 93.25 173 LEU A O 1
ATOM 1346 N N . LYS A 1 174 ? 3.530 -10.128 7.075 1.00 87.88 174 LYS A N 1
ATOM 1347 C CA . LYS A 1 174 ? 4.649 -10.296 6.136 1.00 87.88 174 LYS A CA 1
ATOM 1348 C C . LYS A 1 174 ? 5.132 -11.731 5.960 1.00 87.88 174 LYS A C 1
ATOM 1350 O O . LYS A 1 174 ? 5.739 -12.018 4.935 1.00 87.88 174 LYS A O 1
ATOM 1355 N N . ASN A 1 175 ? 4.852 -12.620 6.908 1.00 87.69 175 ASN A N 1
ATOM 1356 C CA . ASN A 1 175 ? 5.181 -14.042 6.801 1.00 87.69 175 ASN A CA 1
ATOM 1357 C C . ASN A 1 175 ? 4.064 -14.870 6.152 1.00 87.69 175 ASN A C 1
ATOM 1359 O O . ASN A 1 175 ? 4.299 -16.020 5.781 1.00 87.69 175 ASN A O 1
ATOM 1363 N N . ASP A 1 176 ? 2.855 -14.320 6.036 1.00 87.44 176 ASP A N 1
ATOM 1364 C CA . ASP A 1 176 ? 1.726 -15.009 5.426 1.00 87.44 176 ASP A CA 1
ATOM 1365 C C . ASP A 1 176 ? 1.652 -14.742 3.905 1.00 87.44 176 ASP A C 1
ATOM 1367 O O . ASP A 1 176 ? 1.547 -13.579 3.495 1.00 87.44 176 ASP A O 1
ATOM 1371 N N . PRO A 1 177 ? 1.675 -15.788 3.051 1.00 76.81 177 PRO A N 1
ATOM 1372 C CA . PRO A 1 177 ? 1.690 -15.633 1.595 1.00 76.81 177 PRO A CA 1
ATOM 1373 C C . PRO A 1 177 ? 0.514 -14.842 1.016 1.00 76.81 177 PRO A C 1
ATOM 1375 O O . PRO A 1 177 ? 0.676 -14.200 -0.018 1.00 76.81 177 PRO A O 1
ATOM 1378 N N . ASP A 1 178 ? -0.648 -14.865 1.676 1.00 83.81 178 ASP A N 1
ATOM 1379 C CA . ASP A 1 178 ? -1.853 -14.180 1.201 1.00 83.81 178 ASP A CA 1
ATOM 1380 C C . ASP A 1 178 ? -1.860 -12.682 1.552 1.00 83.81 178 ASP A C 1
ATOM 1382 O O . ASP A 1 178 ? -2.676 -11.926 1.017 1.00 83.81 178 ASP A O 1
ATOM 1386 N N . THR A 1 179 ? -0.997 -12.237 2.477 1.00 87.31 179 THR A N 1
ATOM 1387 C CA . THR A 1 179 ? -0.980 -10.849 2.973 1.00 87.31 179 THR A CA 1
ATOM 1388 C C . THR A 1 179 ? 0.372 -10.146 2.855 1.00 87.31 179 THR A C 1
ATOM 1390 O O . THR A 1 179 ? 0.419 -8.922 2.996 1.00 87.31 179 THR A O 1
ATOM 1393 N N . GLN A 1 180 ? 1.458 -10.868 2.558 1.00 83.44 180 GLN A N 1
ATOM 1394 C CA . GLN A 1 180 ? 2.828 -10.336 2.557 1.00 83.44 180 GLN A CA 1
ATOM 1395 C C . GLN A 1 180 ? 3.034 -9.129 1.632 1.00 83.44 180 GLN A C 1
ATOM 1397 O O . GLN A 1 180 ? 3.758 -8.189 1.984 1.00 83.44 180 GLN A O 1
ATOM 1402 N N . ASP A 1 181 ? 2.338 -9.098 0.495 1.00 81.56 181 ASP A N 1
ATOM 1403 C CA . ASP A 1 181 ? 2.457 -8.033 -0.504 1.00 81.56 181 ASP A CA 1
ATOM 1404 C C . ASP A 1 181 ? 1.578 -6.813 -0.207 1.00 81.56 181 ASP A C 1
ATOM 1406 O O . ASP A 1 181 ? 1.721 -5.765 -0.842 1.00 81.56 181 ASP A O 1
ATOM 1410 N N . ILE A 1 182 ? 0.686 -6.896 0.786 1.00 85.81 182 ILE A N 1
ATOM 1411 C CA . ILE A 1 182 ? -0.144 -5.760 1.182 1.00 85.81 182 ILE A CA 1
ATOM 1412 C C . ILE A 1 182 ? 0.762 -4.712 1.851 1.00 85.81 182 ILE A C 1
A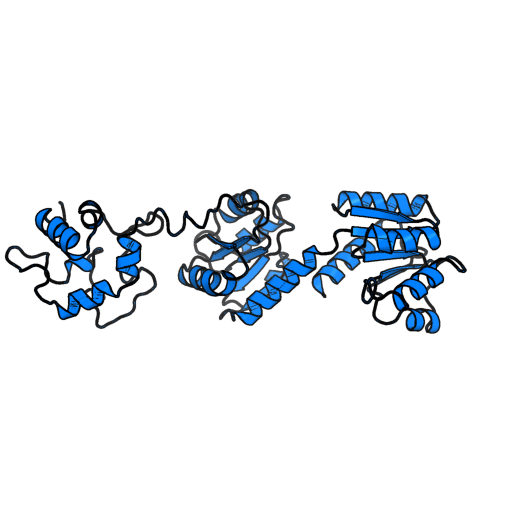TOM 1414 O O . ILE A 1 182 ? 1.435 -5.018 2.844 1.00 85.81 182 ILE A O 1
ATOM 1418 N N . PRO A 1 183 ? 0.824 -3.469 1.339 1.00 87.25 183 PRO A N 1
ATOM 1419 C CA . PRO A 1 183 ? 1.655 -2.436 1.938 1.00 87.25 183 PRO A CA 1
ATOM 1420 C C . PRO A 1 183 ? 1.115 -2.044 3.317 1.00 87.25 183 PRO A C 1
ATOM 1422 O O . PRO A 1 183 ? -0.075 -1.775 3.476 1.00 87.25 183 PRO A O 1
ATOM 1425 N N . VAL A 1 184 ? 2.010 -1.987 4.305 1.00 93.62 184 VAL A N 1
ATOM 1426 C CA . VAL A 1 184 ? 1.692 -1.575 5.678 1.00 93.62 184 VAL A CA 1
ATOM 1427 C C . VAL A 1 184 ? 2.324 -0.212 5.947 1.00 93.62 184 VAL A C 1
ATOM 1429 O O . VAL A 1 184 ? 3.533 -0.053 5.772 1.00 93.62 184 VAL A O 1
ATOM 1432 N N . ILE A 1 185 ? 1.510 0.758 6.359 1.00 94.62 185 ILE A N 1
ATOM 1433 C CA . ILE A 1 185 ? 1.941 2.060 6.868 1.00 94.62 185 ILE A CA 1
ATOM 1434 C C . ILE A 1 185 ? 1.889 1.999 8.391 1.00 94.62 185 ILE A C 1
ATOM 1436 O O . ILE A 1 185 ? 0.811 1.870 8.973 1.00 94.62 185 ILE A O 1
ATOM 1440 N N . ILE A 1 186 ? 3.042 2.120 9.040 1.00 94.25 186 ILE A N 1
ATOM 1441 C CA . ILE A 1 186 ? 3.089 2.215 10.497 1.00 94.25 186 ILE A CA 1
ATOM 1442 C C . ILE A 1 186 ? 2.709 3.632 10.924 1.00 94.25 186 ILE A C 1
ATOM 1444 O O . ILE A 1 186 ? 3.269 4.602 10.414 1.00 94.25 186 ILE A O 1
ATOM 1448 N N . LEU A 1 187 ? 1.793 3.741 11.886 1.00 93.69 187 LEU A N 1
ATOM 1449 C CA . LEU A 1 187 ? 1.405 4.990 12.536 1.00 93.69 187 LEU A CA 1
ATOM 1450 C C . LEU A 1 187 ? 1.726 4.872 14.029 1.00 93.69 187 LEU A C 1
ATOM 1452 O O . LEU A 1 187 ? 0.965 4.246 14.753 1.00 93.69 187 LEU A O 1
ATOM 1456 N N . SER A 1 188 ? 2.822 5.452 14.522 1.00 87.25 188 SER A N 1
ATOM 1457 C CA . SER A 1 188 ? 3.228 5.264 15.928 1.00 87.25 188 SER A CA 1
ATOM 1458 C C . SER A 1 188 ? 3.680 6.553 16.606 1.00 87.25 188 SER A C 1
ATOM 1460 O O . SER A 1 188 ? 4.118 7.490 15.953 1.00 87.25 188 SER A O 1
ATOM 1462 N N . ILE A 1 189 ? 3.576 6.601 17.936 1.00 83.38 189 ILE A N 1
ATOM 1463 C CA . ILE A 1 189 ? 4.226 7.632 18.764 1.00 83.38 189 ILE A CA 1
ATOM 1464 C C . ILE A 1 189 ? 5.719 7.349 18.988 1.00 83.38 189 ILE A C 1
ATOM 1466 O O . ILE A 1 189 ? 6.464 8.245 19.374 1.00 83.38 189 ILE A O 1
ATOM 1470 N N . VAL A 1 190 ? 6.146 6.100 18.788 1.00 78.81 190 VAL A N 1
ATOM 1471 C CA . VAL A 1 190 ? 7.556 5.707 18.834 1.00 78.81 190 VAL A CA 1
ATOM 1472 C C . VAL A 1 190 ? 8.184 6.089 17.495 1.00 78.81 190 VAL A C 1
ATOM 1474 O O . VAL A 1 190 ? 7.520 6.010 16.469 1.00 78.81 190 VAL A O 1
ATOM 1477 N N . ASP A 1 191 ? 9.446 6.509 17.490 1.00 81.12 191 ASP A N 1
ATOM 1478 C CA . ASP A 1 191 ? 10.198 6.778 16.259 1.00 81.12 191 ASP A CA 1
ATOM 1479 C C . ASP A 1 191 ? 11.248 5.681 16.045 1.00 81.12 191 ASP A C 1
ATOM 1481 O O . ASP A 1 191 ? 12.442 5.874 16.267 1.00 81.12 191 ASP A O 1
ATOM 1485 N N . ASP A 1 192 ? 10.780 4.486 15.667 1.00 82.44 192 ASP A N 1
ATOM 1486 C CA . ASP A 1 192 ? 11.644 3.351 15.308 1.00 82.44 192 ASP A CA 1
ATOM 1487 C C . ASP A 1 192 ? 11.423 2.924 13.854 1.00 82.44 192 ASP A C 1
ATOM 1489 O O . ASP A 1 192 ? 10.998 1.813 13.518 1.00 82.44 192 ASP A O 1
ATOM 1493 N N . GLN A 1 193 ? 11.714 3.864 12.958 1.00 74.94 193 GLN A N 1
ATOM 1494 C CA . GLN A 1 193 ? 11.613 3.663 11.515 1.00 74.94 193 GLN A CA 1
ATOM 1495 C C . GLN A 1 193 ? 12.520 2.534 11.020 1.00 74.94 193 GLN A C 1
ATOM 1497 O O . GLN A 1 193 ? 12.159 1.809 10.094 1.00 74.94 193 GLN A O 1
ATOM 1502 N N . ARG A 1 194 ? 13.696 2.356 11.641 1.00 71.00 194 ARG A N 1
ATOM 1503 C CA . ARG A 1 194 ? 14.654 1.315 11.243 1.00 71.00 194 ARG A CA 1
ATOM 1504 C C . ARG A 1 194 ? 14.050 -0.071 11.409 1.00 71.00 194 ARG A C 1
ATOM 1506 O O . ARG A 1 194 ? 14.155 -0.877 10.487 1.00 71.00 194 ARG A O 1
ATOM 1513 N N . MET A 1 195 ? 13.408 -0.326 12.548 1.00 71.19 195 MET A N 1
ATOM 1514 C CA . MET A 1 195 ? 12.705 -1.583 12.782 1.00 71.19 195 MET A CA 1
ATOM 1515 C C . MET A 1 195 ? 11.468 -1.722 11.885 1.00 71.19 195 MET A C 1
ATOM 1517 O O . MET A 1 195 ? 11.222 -2.796 11.341 1.00 71.19 195 MET A O 1
ATOM 1521 N N . GLY A 1 196 ? 10.745 -0.621 11.64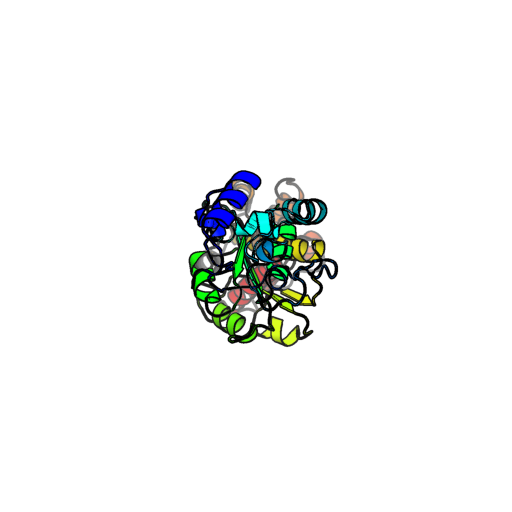9 1.00 71.19 196 GLY A N 1
ATOM 1522 C CA . GLY A 1 196 ? 9.635 -0.545 10.690 1.00 71.19 196 GLY A CA 1
ATOM 1523 C C . GLY A 1 196 ? 9.997 -1.111 9.324 1.00 71.19 196 GLY A C 1
ATOM 1524 O O . GLY A 1 196 ? 9.400 -2.077 8.844 1.00 71.19 196 GLY A O 1
ATOM 1525 N N . PHE A 1 197 ? 11.015 -0.519 8.708 1.00 68.31 197 PHE A N 1
ATOM 1526 C CA . PHE A 1 197 ? 11.439 -0.887 7.365 1.00 68.31 197 PHE A CA 1
ATOM 1527 C C . PHE A 1 197 ? 12.126 -2.255 7.305 1.00 68.31 197 PHE A C 1
ATOM 1529 O O . PHE A 1 197 ? 11.946 -2.969 6.320 1.00 68.31 197 PHE A O 1
ATOM 1536 N N . SER A 1 198 ? 12.874 -2.660 8.340 1.00 65.44 198 SER A N 1
ATOM 1537 C CA . SER A 1 198 ? 13.529 -3.978 8.357 1.00 65.44 198 SER A CA 1
ATOM 1538 C C . SER A 1 198 ? 12.531 -5.137 8.417 1.00 65.44 198 SER A C 1
ATOM 1540 O O . SER A 1 198 ? 12.801 -6.200 7.864 1.00 65.44 198 SER A O 1
ATOM 1542 N N . LEU A 1 199 ? 11.361 -4.913 9.023 1.00 68.50 199 LEU A N 1
ATOM 1543 C CA . LEU A 1 199 ? 10.250 -5.864 9.076 1.00 68.50 199 LEU A CA 1
ATOM 1544 C C . LEU A 1 199 ? 9.292 -5.751 7.878 1.00 68.50 199 LEU A C 1
ATOM 1546 O O . LEU A 1 199 ? 8.276 -6.439 7.840 1.00 68.50 199 LEU A O 1
ATOM 1550 N N . GLY A 1 200 ? 9.612 -4.913 6.886 1.00 70.81 200 GLY A N 1
ATOM 1551 C CA . GLY A 1 200 ? 8.877 -4.834 5.624 1.00 70.81 200 GLY A CA 1
ATOM 1552 C C . GLY A 1 200 ? 7.722 -3.831 5.596 1.00 70.81 200 GLY A C 1
ATOM 1553 O O . GLY A 1 200 ? 6.876 -3.920 4.702 1.00 70.81 200 GLY A O 1
ATOM 1554 N N . ALA A 1 201 ? 7.658 -2.870 6.525 1.00 76.62 201 ALA A N 1
ATOM 1555 C CA . ALA A 1 201 ? 6.733 -1.746 6.383 1.00 76.62 201 ALA A CA 1
ATOM 1556 C C . ALA A 1 201 ? 7.027 -0.975 5.086 1.00 76.62 201 ALA A C 1
ATOM 1558 O O . ALA A 1 201 ? 8.183 -0.777 4.708 1.00 76.62 201 ALA A O 1
ATOM 1559 N N . ALA A 1 202 ? 5.972 -0.545 4.397 1.00 76.75 202 ALA A N 1
ATOM 1560 C CA . ALA A 1 202 ? 6.106 0.270 3.196 1.00 76.75 202 ALA A CA 1
ATOM 1561 C C . ALA A 1 202 ? 6.424 1.724 3.559 1.00 76.75 202 ALA A C 1
ATOM 1563 O O . ALA A 1 202 ? 7.208 2.377 2.878 1.00 76.75 202 ALA A O 1
ATOM 1564 N N . GLU A 1 203 ? 5.816 2.214 4.638 1.00 86.75 203 GLU A N 1
ATOM 1565 C CA . GLU A 1 203 ? 5.927 3.592 5.100 1.00 86.75 203 GLU A CA 1
ATOM 1566 C C . GLU A 1 203 ? 5.834 3.664 6.626 1.00 86.75 203 GLU A C 1
ATOM 1568 O O . GLU A 1 203 ? 5.298 2.764 7.279 1.00 86.75 203 GLU A O 1
ATOM 1573 N N . TYR A 1 204 ? 6.332 4.766 7.184 1.00 89.12 204 TYR A N 1
ATOM 1574 C CA . TYR A 1 204 ? 6.289 5.055 8.614 1.00 89.12 204 TYR A CA 1
ATOM 1575 C C . TYR A 1 204 ? 5.905 6.516 8.834 1.00 89.12 204 TYR A C 1
ATOM 1577 O O . TYR A 1 204 ? 6.483 7.413 8.217 1.00 89.12 204 TYR A O 1
ATOM 1585 N N . ILE A 1 205 ? 4.941 6.763 9.715 1.00 89.44 205 ILE A N 1
ATOM 1586 C CA . ILE A 1 205 ? 4.502 8.102 10.102 1.00 89.44 205 ILE A CA 1
ATOM 1587 C C . ILE A 1 205 ? 4.495 8.178 11.627 1.00 89.44 205 ILE A C 1
ATOM 1589 O O . ILE A 1 205 ? 3.805 7.412 12.303 1.00 89.44 205 ILE A O 1
ATOM 1593 N N . VAL A 1 206 ? 5.252 9.135 12.161 1.00 89.62 206 VAL A N 1
ATOM 1594 C CA . VAL A 1 206 ? 5.214 9.462 13.587 1.00 89.62 206 VAL A CA 1
ATOM 1595 C C . VAL A 1 206 ? 3.958 10.290 13.860 1.00 89.62 206 VAL A C 1
ATOM 1597 O O . VAL A 1 206 ? 3.696 11.275 13.172 1.00 89.62 206 VAL A O 1
ATOM 1600 N N . LYS A 1 207 ? 3.158 9.880 14.846 1.00 87.06 207 LYS A N 1
ATOM 1601 C CA . LYS A 1 207 ? 1.956 10.601 15.286 1.00 87.06 207 LYS A CA 1
ATOM 1602 C C . LYS A 1 207 ? 2.361 11.976 15.862 1.00 87.06 207 LYS A C 1
ATOM 1604 O O . LYS A 1 207 ? 3.350 12.048 16.591 1.00 87.06 207 LYS A O 1
ATOM 1609 N N . PRO A 1 208 ? 1.600 13.058 15.607 1.00 88.88 208 PRO A N 1
ATOM 1610 C CA . PRO A 1 208 ? 0.242 13.088 15.055 1.00 88.88 208 PRO A CA 1
ATOM 1611 C C . PRO A 1 208 ? 0.184 12.907 13.532 1.00 88.88 208 PRO A C 1
ATOM 1613 O O . PRO A 1 208 ? 1.000 13.441 12.791 1.00 88.88 208 PRO A O 1
ATOM 1616 N N . VAL A 1 209 ? -0.820 12.162 13.061 1.00 86.19 209 VAL A N 1
ATOM 1617 C CA . VAL A 1 209 ? -1.006 11.905 11.626 1.00 86.19 209 VAL A CA 1
ATOM 1618 C C . VAL A 1 209 ? -1.703 13.091 10.969 1.00 86.19 209 VAL A C 1
ATOM 1620 O O . VAL A 1 209 ? -2.846 13.413 11.294 1.00 86.19 209 VAL A O 1
ATOM 1623 N N . GLU A 1 210 ? -1.031 13.715 10.009 1.00 89.00 210 GLU A N 1
ATOM 1624 C CA . GLU A 1 210 ? -1.608 14.763 9.169 1.00 89.00 210 GLU A CA 1
ATOM 1625 C C . GLU A 1 210 ? -2.376 14.158 7.982 1.00 89.00 210 GLU A C 1
ATOM 1627 O O . GLU A 1 210 ? -1.884 13.239 7.317 1.00 89.00 210 GLU A O 1
ATOM 1632 N N . LYS A 1 211 ? -3.570 14.698 7.684 1.00 88.50 211 LYS A N 1
ATOM 1633 C CA . LYS A 1 211 ? -4.444 14.227 6.590 1.00 88.50 211 LYS A CA 1
ATOM 1634 C C . LYS A 1 211 ? -3.707 14.185 5.249 1.00 88.50 211 LYS A C 1
ATOM 1636 O O . LYS A 1 211 ? -3.705 13.153 4.579 1.00 88.50 211 LYS A O 1
ATOM 1641 N N . ASP A 1 212 ? -3.063 15.289 4.880 1.00 88.06 212 ASP A N 1
ATOM 1642 C CA . ASP A 1 212 ? -2.418 15.438 3.572 1.00 88.06 212 ASP A CA 1
ATOM 1643 C C . ASP A 1 212 ? -1.220 14.497 3.409 1.00 88.06 212 ASP A C 1
ATOM 1645 O O . ASP A 1 212 ? -1.013 13.934 2.330 1.00 88.06 212 ASP A O 1
ATOM 1649 N N . LEU A 1 213 ? -0.458 14.270 4.485 1.00 87.38 213 LEU A N 1
ATOM 1650 C CA . LEU A 1 213 ? 0.657 13.328 4.484 1.00 87.38 213 LEU A CA 1
ATOM 1651 C C . LEU A 1 213 ? 0.164 11.894 4.270 1.00 87.38 213 LEU A C 1
ATOM 1653 O O . LEU A 1 213 ? 0.672 11.205 3.383 1.00 87.38 213 LEU A O 1
ATOM 1657 N N . LEU A 1 214 ? -0.840 11.456 5.037 1.00 91.25 214 LEU A N 1
ATOM 1658 C CA . LEU A 1 214 ? -1.398 10.109 4.916 1.00 91.25 214 LEU A CA 1
ATOM 1659 C C . LEU A 1 214 ? -1.993 9.873 3.521 1.00 91.25 214 LEU A C 1
ATOM 1661 O O . LEU A 1 214 ? -1.671 8.875 2.876 1.00 91.25 214 LEU A O 1
ATOM 1665 N N . LEU A 1 215 ? -2.797 10.818 3.019 1.00 89.88 215 LEU A N 1
ATOM 1666 C CA . LEU A 1 215 ? -3.371 10.746 1.674 1.00 89.88 215 LEU A CA 1
ATOM 1667 C C . LEU A 1 215 ? -2.292 10.682 0.594 1.00 89.88 215 LEU A C 1
ATOM 1669 O O . LEU A 1 215 ? -2.404 9.885 -0.337 1.00 89.88 215 LEU A O 1
ATOM 1673 N N . LYS A 1 216 ? -1.231 11.488 0.710 1.00 86.44 216 LYS A N 1
ATOM 1674 C CA . LYS A 1 216 ? -0.113 11.462 -0.239 1.00 86.44 216 LYS A CA 1
ATOM 1675 C C . LYS A 1 216 ? 0.557 10.089 -0.265 1.00 86.44 216 LYS A C 1
ATOM 1677 O O . LYS A 1 216 ? 0.769 9.553 -1.349 1.00 86.44 216 LYS A O 1
ATOM 1682 N N . LYS A 1 217 ? 0.853 9.512 0.904 1.00 85.81 217 LYS A N 1
ATOM 1683 C CA . LYS A 1 217 ? 1.473 8.183 1.026 1.00 85.81 217 LYS A CA 1
ATOM 1684 C C . LYS A 1 217 ? 0.582 7.087 0.441 1.00 85.81 217 LYS A C 1
ATOM 1686 O O . LYS A 1 217 ? 1.056 6.281 -0.353 1.00 85.81 217 LYS A O 1
ATOM 1691 N N . LEU A 1 218 ? -0.717 7.113 0.736 1.00 88.06 218 LEU A N 1
ATOM 1692 C CA . LEU A 1 218 ? -1.685 6.179 0.156 1.00 88.06 218 LEU A CA 1
ATOM 1693 C C . LEU A 1 218 ? -1.796 6.314 -1.367 1.00 88.06 218 LEU A C 1
ATOM 1695 O O . LEU A 1 218 ? -1.789 5.305 -2.065 1.00 88.06 218 LEU A O 1
ATOM 1699 N N . LYS A 1 219 ? -1.807 7.540 -1.903 1.00 84.69 219 LYS A N 1
ATOM 1700 C CA . LYS A 1 219 ? -1.804 7.777 -3.356 1.00 84.69 219 LYS A CA 1
ATOM 1701 C C . LYS A 1 219 ? -0.525 7.280 -4.024 1.00 84.69 219 LYS A C 1
ATOM 1703 O O . LYS A 1 219 ? -0.596 6.758 -5.134 1.00 84.69 219 LYS A O 1
ATOM 1708 N N . THR A 1 220 ? 0.631 7.420 -3.377 1.00 73.81 220 THR A N 1
ATOM 1709 C CA . THR A 1 220 ? 1.881 6.806 -3.852 1.00 73.81 220 THR A CA 1
ATOM 1710 C C . THR A 1 220 ? 1.752 5.284 -3.873 1.00 73.81 220 THR A C 1
ATOM 1712 O O . THR A 1 220 ? 1.996 4.681 -4.910 1.00 73.81 220 THR A O 1
ATOM 1715 N N . LEU A 1 221 ? 1.242 4.655 -2.810 1.00 74.88 221 LEU A N 1
ATOM 1716 C CA . LEU A 1 221 ? 1.009 3.202 -2.783 1.00 74.88 221 LEU A CA 1
ATOM 1717 C C . LEU A 1 221 ? -0.029 2.732 -3.819 1.00 74.88 221 LEU A C 1
ATOM 1719 O O . LEU A 1 221 ? 0.085 1.641 -4.375 1.00 74.88 221 LEU A O 1
ATOM 1723 N N . GLU A 1 222 ? -1.027 3.555 -4.135 1.00 75.06 222 GLU A N 1
ATOM 1724 C CA . GLU A 1 222 ? -1.965 3.279 -5.224 1.00 75.06 222 GLU A CA 1
ATOM 1725 C C . GLU A 1 222 ? -1.256 3.294 -6.585 1.00 75.06 222 GLU A C 1
ATOM 1727 O O . GLU A 1 222 ? -1.488 2.426 -7.429 1.00 75.06 222 GLU A O 1
ATOM 1732 N N . LYS A 1 223 ? -0.365 4.264 -6.807 1.00 63.31 223 LYS A N 1
ATOM 1733 C CA . LYS A 1 223 ? 0.455 4.337 -8.021 1.00 63.31 223 LYS A CA 1
ATOM 1734 C C . LYS A 1 223 ? 1.483 3.213 -8.096 1.00 63.31 223 LYS A C 1
ATOM 1736 O O . LYS A 1 223 ? 1.732 2.715 -9.188 1.00 63.31 223 LYS A O 1
ATOM 1741 N N . MET A 1 224 ? 1.997 2.754 -6.957 1.00 52.94 224 MET A N 1
ATOM 1742 C CA . MET A 1 224 ? 2.886 1.596 -6.853 1.00 52.94 224 MET A CA 1
ATOM 1743 C C . MET A 1 224 ? 2.246 0.319 -7.417 1.00 52.94 224 MET A C 1
ATOM 1745 O O . MET A 1 224 ? 2.958 -0.542 -7.919 1.00 52.94 224 MET A O 1
ATOM 1749 N N . LYS A 1 225 ? 0.907 0.211 -7.418 1.00 55.78 225 LYS A N 1
ATOM 1750 C CA . LYS A 1 225 ? 0.159 -0.892 -8.054 1.00 55.78 225 LYS A CA 1
ATOM 1751 C C . LYS A 1 225 ? -0.070 -0.724 -9.572 1.00 55.78 225 LYS A C 1
ATOM 1753 O O . LYS A 1 225 ? -0.830 -1.505 -10.149 1.00 55.78 225 LYS A O 1
ATOM 1758 N N . LYS A 1 226 ? 0.503 0.295 -10.234 1.00 58.66 226 LYS A N 1
ATOM 1759 C CA . LYS A 1 226 ? 0.156 0.646 -11.631 1.00 58.66 226 LYS A CA 1
ATOM 1760 C C . LYS A 1 226 ? 0.998 0.001 -12.720 1.00 58.66 226 LYS A C 1
ATOM 1762 O O . LYS A 1 226 ? 0.565 0.061 -13.865 1.00 58.66 226 LYS A O 1
ATOM 1767 N N . ILE A 1 227 ? 2.138 -0.620 -12.425 1.00 69.38 227 ILE A N 1
ATOM 1768 C CA . ILE A 1 227 ? 2.813 -1.414 -13.458 1.00 69.38 227 ILE A CA 1
ATOM 1769 C C . ILE A 1 227 ? 2.063 -2.741 -13.545 1.00 69.38 227 ILE A C 1
ATOM 1771 O O . ILE A 1 227 ? 2.263 -3.614 -12.712 1.00 69.38 227 ILE A O 1
ATOM 1775 N N . LYS A 1 228 ? 1.148 -2.872 -14.506 1.00 78.00 228 LYS A N 1
ATOM 1776 C CA . LYS A 1 228 ? 0.425 -4.128 -14.759 1.00 78.00 228 LYS A CA 1
ATOM 1777 C C . LYS A 1 228 ? 0.769 -4.701 -16.118 1.00 78.00 228 LYS A C 1
ATOM 1779 O O . LYS A 1 228 ? 0.823 -5.913 -16.260 1.00 78.00 228 LYS A O 1
ATOM 1784 N N . ARG A 1 229 ? 0.998 -3.842 -17.107 1.00 86.94 229 ARG A N 1
ATOM 1785 C CA . ARG A 1 229 ? 1.260 -4.219 -18.493 1.00 86.94 229 ARG A CA 1
ATOM 1786 C C . ARG A 1 229 ? 2.704 -3.918 -18.848 1.00 86.94 229 ARG A C 1
ATOM 1788 O O . ARG A 1 229 ? 3.106 -2.757 -18.866 1.00 86.94 229 ARG A O 1
ATOM 1795 N N . ILE A 1 230 ? 3.481 -4.950 -19.148 1.00 91.00 230 ILE A N 1
ATOM 1796 C CA . ILE A 1 230 ? 4.890 -4.823 -19.515 1.00 91.00 230 ILE A CA 1
ATOM 1797 C C . ILE A 1 230 ? 5.062 -5.237 -20.975 1.00 91.00 230 ILE A C 1
ATOM 1799 O O . ILE A 1 230 ? 4.627 -6.312 -21.382 1.00 91.00 230 ILE A O 1
ATOM 1803 N N . LEU A 1 231 ? 5.709 -4.382 -21.765 1.00 93.50 231 LEU A N 1
ATOM 1804 C CA . LEU A 1 231 ? 6.144 -4.717 -23.118 1.00 93.50 231 LEU A CA 1
ATOM 1805 C C . LEU A 1 231 ? 7.629 -5.088 -23.101 1.00 93.50 231 LEU A C 1
ATOM 1807 O O . LEU A 1 231 ? 8.459 -4.272 -22.704 1.00 93.50 231 LEU A O 1
ATOM 1811 N N . ILE A 1 232 ? 7.966 -6.291 -23.562 1.00 92.69 232 ILE A N 1
ATOM 1812 C CA . ILE A 1 232 ? 9.352 -6.733 -23.756 1.00 92.69 232 ILE A CA 1
ATOM 1813 C C . ILE A 1 232 ? 9.701 -6.601 -25.237 1.00 92.69 232 ILE A C 1
ATOM 1815 O O . ILE A 1 232 ? 9.039 -7.203 -26.081 1.00 92.69 232 ILE A O 1
ATOM 1819 N N . VAL A 1 233 ? 10.753 -5.848 -25.548 1.00 90.75 233 VAL A N 1
ATOM 1820 C CA . VAL A 1 233 ? 11.246 -5.650 -26.915 1.00 90.75 233 VAL A CA 1
ATOM 1821 C C . VAL A 1 233 ? 12.669 -6.174 -27.016 1.00 90.75 233 VAL A C 1
ATOM 1823 O O . VAL A 1 233 ? 13.611 -5.551 -26.523 1.00 90.75 233 VAL A O 1
ATOM 1826 N N . ASP A 1 234 ? 12.819 -7.340 -27.634 1.00 87.56 234 ASP A N 1
ATOM 1827 C CA . ASP A 1 234 ? 14.103 -8.017 -27.785 1.00 87.56 234 ASP A CA 1
ATOM 1828 C C . ASP A 1 234 ? 14.030 -9.039 -28.925 1.00 87.56 234 ASP A C 1
ATOM 1830 O O . ASP A 1 234 ? 13.047 -9.764 -29.058 1.00 87.56 234 ASP A O 1
ATOM 1834 N N . ASN A 1 235 ? 15.063 -9.094 -29.762 1.00 85.62 235 ASN A N 1
ATOM 1835 C CA . ASN A 1 235 ? 15.120 -10.000 -30.905 1.00 85.62 235 ASN A CA 1
ATOM 1836 C C . ASN A 1 235 ? 15.550 -11.421 -30.537 1.00 85.62 235 ASN A C 1
ATOM 1838 O O . ASN A 1 235 ? 15.416 -12.306 -31.378 1.00 85.62 235 ASN A O 1
ATOM 1842 N N . ASP A 1 236 ? 16.071 -11.648 -29.327 1.00 86.06 236 ASP A N 1
ATOM 1843 C CA . ASP A 1 236 ? 16.420 -12.982 -28.843 1.00 86.06 236 ASP A CA 1
ATOM 1844 C C . ASP A 1 236 ? 15.206 -13.682 -28.193 1.00 86.06 236 ASP A C 1
ATOM 1846 O O . ASP A 1 236 ? 14.841 -13.380 -27.048 1.00 86.06 236 ASP A O 1
ATOM 1850 N N . PRO A 1 237 ? 14.602 -14.695 -28.849 1.00 87.38 237 PRO A N 1
ATOM 1851 C CA . PRO A 1 237 ? 13.424 -15.370 -28.318 1.00 87.38 237 PRO A CA 1
ATOM 1852 C C . PRO A 1 237 ? 13.704 -16.203 -27.069 1.00 87.38 237 PRO A C 1
ATOM 1854 O O . PRO A 1 237 ? 12.766 -16.550 -26.348 1.00 87.38 237 PRO A O 1
ATOM 1857 N N . ALA A 1 238 ? 14.958 -16.590 -26.819 1.00 86.12 238 ALA A N 1
ATOM 1858 C CA . ALA A 1 238 ? 15.310 -17.301 -25.598 1.00 86.12 238 ALA A CA 1
ATOM 1859 C C . ALA A 1 238 ? 15.202 -16.363 -24.392 1.00 86.12 238 ALA A C 1
ATOM 1861 O O . ALA A 1 238 ? 14.600 -16.732 -23.381 1.00 86.12 238 ALA A O 1
ATOM 1862 N N . THR A 1 239 ? 15.721 -15.140 -24.513 1.00 83.81 239 THR A N 1
ATOM 1863 C CA . THR A 1 239 ? 15.680 -14.198 -23.396 1.00 83.81 239 THR A CA 1
ATOM 1864 C C . THR A 1 239 ? 14.308 -13.551 -23.212 1.00 83.81 239 THR A C 1
ATOM 1866 O O . THR A 1 239 ? 13.884 -13.374 -22.071 1.00 83.81 239 THR A O 1
ATOM 1869 N N . VAL A 1 240 ? 13.555 -13.308 -24.292 1.00 89.19 240 VAL A N 1
ATOM 1870 C CA . VAL A 1 240 ? 12.144 -12.886 -24.195 1.00 89.19 240 VAL A CA 1
ATOM 1871 C C . VAL A 1 240 ? 11.318 -13.893 -23.399 1.00 89.19 240 VAL A C 1
ATOM 1873 O O . VAL A 1 240 ? 10.605 -13.495 -22.486 1.00 89.19 240 VAL A O 1
ATOM 1876 N N . ARG A 1 241 ? 11.439 -15.194 -23.700 1.00 87.69 241 ARG A N 1
ATOM 1877 C CA . ARG A 1 241 ? 10.696 -16.247 -22.986 1.00 87.69 241 ARG A CA 1
ATOM 1878 C C . ARG A 1 241 ? 11.053 -16.314 -21.507 1.00 87.69 241 ARG A C 1
ATOM 1880 O O . ARG A 1 241 ? 10.158 -16.450 -20.685 1.00 87.69 241 ARG A O 1
ATOM 1887 N N . LEU A 1 242 ? 12.339 -16.187 -21.185 1.00 84.12 242 LEU A N 1
ATOM 1888 C CA . LEU A 1 242 ? 12.822 -16.195 -19.806 1.00 84.12 242 LEU A CA 1
ATOM 1889 C C . LEU A 1 242 ? 12.279 -15.013 -18.993 1.00 84.12 242 LEU A C 1
ATOM 1891 O O . LEU A 1 242 ? 11.831 -15.190 -17.867 1.00 84.12 242 LEU A O 1
ATOM 1895 N N . ILE A 1 243 ? 12.351 -13.801 -19.546 1.00 87.06 243 ILE A N 1
ATOM 1896 C CA . ILE A 1 243 ? 11.851 -12.605 -18.861 1.00 87.06 243 ILE A CA 1
ATOM 1897 C C . ILE A 1 243 ? 10.322 -12.647 -18.787 1.00 87.06 243 ILE A C 1
ATOM 1899 O O . ILE A 1 243 ? 9.758 -12.351 -17.738 1.00 87.06 243 ILE A O 1
ATOM 1903 N N . GLY A 1 244 ? 9.667 -13.052 -19.878 1.00 87.12 244 GLY A N 1
ATOM 1904 C CA . GLY A 1 244 ? 8.217 -13.179 -19.971 1.00 87.12 244 GLY A CA 1
ATOM 1905 C C . GLY A 1 244 ? 7.653 -14.106 -18.904 1.00 87.12 244 GLY A C 1
ATOM 1906 O O . GLY A 1 244 ? 6.843 -13.652 -18.106 1.00 87.12 244 GLY A O 1
ATOM 1907 N N . SER A 1 245 ? 8.154 -15.343 -18.801 1.00 80.94 245 SER A N 1
ATOM 1908 C CA . SER A 1 245 ? 7.641 -16.316 -17.826 1.00 80.94 245 SER A CA 1
ATOM 1909 C C . SER A 1 245 ? 7.744 -15.809 -16.387 1.00 80.94 245 SER A C 1
ATOM 1911 O O . SER A 1 245 ? 6.818 -15.952 -15.600 1.00 80.94 245 SER A O 1
ATOM 1913 N N . VAL A 1 246 ? 8.852 -15.152 -16.047 1.00 78.81 246 VAL A N 1
ATOM 1914 C CA . VAL A 1 246 ? 9.111 -14.660 -14.687 1.00 78.81 246 VAL A CA 1
ATOM 1915 C C . VAL A 1 246 ? 8.257 -13.444 -14.326 1.00 78.81 246 VAL A C 1
ATOM 1917 O O . VAL A 1 246 ? 7.938 -13.241 -13.151 1.00 78.81 246 VAL A O 1
ATOM 1920 N N . LEU A 1 247 ? 7.926 -12.606 -15.310 1.00 82.31 247 LEU A N 1
ATOM 1921 C CA . LEU A 1 247 ? 7.024 -11.475 -15.114 1.00 82.31 247 LEU A CA 1
ATOM 1922 C C . LEU A 1 247 ? 5.559 -11.935 -15.089 1.00 82.31 247 LEU A C 1
ATOM 1924 O O . LEU A 1 247 ? 4.797 -11.456 -14.258 1.00 82.31 247 LEU A O 1
ATOM 1928 N N . GLU A 1 248 ? 5.176 -12.901 -15.919 1.00 82.38 248 GLU A N 1
ATOM 1929 C CA . GLU A 1 248 ? 3.839 -13.508 -15.885 1.00 82.38 248 GLU A CA 1
ATOM 1930 C C . GLU A 1 248 ? 3.578 -14.240 -14.558 1.00 82.38 248 GLU A C 1
ATOM 1932 O O . GLU A 1 248 ? 2.511 -14.077 -13.971 1.00 82.38 248 GLU A O 1
ATOM 1937 N N . GLU A 1 249 ? 4.568 -14.968 -14.023 1.00 72.12 249 GLU A N 1
ATOM 1938 C CA . GLU A 1 249 ? 4.515 -15.563 -12.673 1.00 72.12 249 GLU A CA 1
ATOM 1939 C C . GLU A 1 249 ? 4.347 -14.515 -11.565 1.00 72.12 249 GLU A C 1
ATOM 1941 O O . GLU A 1 249 ? 3.784 -14.807 -10.514 1.00 72.12 249 GLU A O 1
ATOM 1946 N N . ALA A 1 250 ? 4.833 -13.293 -11.792 1.00 64.00 250 ALA A N 1
ATOM 1947 C CA . ALA A 1 250 ? 4.647 -12.153 -10.898 1.00 64.00 250 ALA A CA 1
ATOM 1948 C C . ALA A 1 250 ? 3.366 -11.352 -11.213 1.00 64.00 250 ALA A C 1
ATOM 1950 O O . ALA A 1 250 ? 3.271 -10.182 -10.848 1.00 64.00 250 ALA A O 1
ATOM 1951 N N . GLU A 1 251 ? 2.404 -11.980 -11.897 1.00 75.56 251 GLU A N 1
ATOM 1952 C CA . GLU A 1 251 ? 1.071 -11.461 -12.228 1.00 75.56 251 GLU A CA 1
ATOM 1953 C C . GLU A 1 251 ? 1.053 -10.213 -13.133 1.00 75.56 251 GLU A C 1
ATOM 1955 O O . GLU A 1 251 ? 0.031 -9.526 -13.243 1.00 75.56 251 GLU A O 1
ATOM 1960 N N . TYR A 1 252 ? 2.151 -9.921 -13.838 1.00 81.69 252 TYR A N 1
ATOM 1961 C CA . TYR A 1 252 ? 2.151 -8.896 -14.879 1.00 81.69 252 TYR A CA 1
ATOM 1962 C C . TYR A 1 252 ? 1.526 -9.440 -16.169 1.00 81.69 252 TYR A C 1
ATOM 1964 O O . TYR A 1 252 ? 1.782 -10.564 -16.593 1.00 81.69 252 TYR A O 1
ATOM 1972 N N . GLN A 1 253 ? 0.752 -8.604 -16.856 1.00 85.75 253 GLN A N 1
ATOM 1973 C CA . GLN A 1 253 ? 0.363 -8.844 -18.240 1.00 85.75 253 GLN A CA 1
ATOM 1974 C C . GLN A 1 253 ? 1.547 -8.507 -19.140 1.00 85.75 253 GLN A C 1
ATOM 1976 O O . GLN A 1 253 ? 1.983 -7.355 -19.194 1.00 85.75 253 GLN A O 1
ATOM 1981 N N . VAL A 1 254 ? 2.062 -9.495 -19.863 1.00 91.56 254 VAL A N 1
ATOM 1982 C CA . VAL A 1 254 ? 3.232 -9.319 -20.723 1.00 91.56 254 VAL A CA 1
ATOM 1983 C C . VAL A 1 254 ? 2.819 -9.377 -22.191 1.00 91.56 254 VAL A C 1
ATOM 1985 O O . VAL A 1 254 ? 2.068 -10.248 -22.614 1.00 91.56 254 VAL A O 1
ATOM 1988 N N . THR A 1 255 ? 3.318 -8.432 -22.984 1.00 94.19 255 THR A N 1
ATOM 1989 C CA . THR A 1 255 ? 3.338 -8.520 -24.450 1.00 94.19 255 THR A CA 1
ATOM 1990 C C . THR A 1 255 ? 4.785 -8.479 -24.913 1.00 94.19 255 THR A C 1
ATOM 1992 O O . THR A 1 255 ? 5.634 -7.838 -24.293 1.00 94.19 255 THR A O 1
ATOM 1995 N N . THR A 1 256 ? 5.081 -9.174 -26.005 1.00 93.44 256 THR A N 1
ATOM 1996 C CA . THR A 1 256 ? 6.438 -9.304 -26.536 1.00 93.44 256 THR A CA 1
ATOM 1997 C C . THR A 1 256 ? 6.510 -8.804 -27.970 1.00 93.44 256 THR A C 1
ATOM 1999 O O . THR A 1 256 ? 5.595 -9.040 -28.758 1.00 93.44 256 THR A O 1
ATOM 2002 N N . SER A 1 257 ? 7.619 -8.178 -28.342 1.00 91.00 257 SER A N 1
ATOM 2003 C CA . SER A 1 257 ? 7.911 -7.785 -29.720 1.00 91.00 257 SER A CA 1
ATOM 2004 C C . SER A 1 257 ? 9.374 -8.063 -30.051 1.00 91.00 257 SER A C 1
ATOM 2006 O O . SER A 1 257 ? 10.256 -7.873 -29.218 1.00 91.00 257 SER A O 1
ATOM 2008 N N . TYR A 1 258 ? 9.628 -8.504 -31.282 1.00 88.69 258 TYR A N 1
ATOM 2009 C CA . TYR A 1 258 ? 10.963 -8.914 -31.740 1.00 88.69 258 TYR A CA 1
ATOM 2010 C C . TYR A 1 258 ? 11.601 -7.914 -32.717 1.00 88.69 258 TYR A C 1
ATOM 2012 O O . TYR A 1 258 ? 12.743 -8.094 -33.134 1.00 88.69 258 TYR A O 1
ATOM 2020 N N . ASN A 1 259 ? 10.861 -6.872 -33.100 1.00 85.81 259 ASN A N 1
ATOM 2021 C CA . ASN A 1 259 ? 11.279 -5.807 -34.009 1.00 85.81 259 ASN A CA 1
ATOM 2022 C C . ASN A 1 259 ? 10.587 -4.477 -33.631 1.00 85.81 259 ASN A C 1
ATOM 2024 O O . ASN A 1 259 ? 9.699 -4.454 -32.775 1.00 85.81 259 ASN A O 1
ATOM 2028 N N . SER A 1 260 ? 11.015 -3.373 -34.247 1.00 83.62 260 SER A N 1
ATOM 2029 C CA . SER A 1 260 ? 10.585 -2.010 -33.912 1.00 83.62 260 SER A CA 1
ATOM 2030 C C . SER A 1 260 ? 9.165 -1.718 -34.385 1.00 83.62 260 SER A C 1
ATOM 2032 O O . SER A 1 260 ? 8.402 -1.096 -33.650 1.00 83.62 260 SER A O 1
ATOM 2034 N N . GLU A 1 261 ? 8.777 -2.208 -35.562 1.00 85.94 261 GLU A N 1
ATOM 2035 C CA . GLU A 1 261 ? 7.430 -2.015 -36.112 1.00 85.94 261 GLU A CA 1
ATOM 2036 C C . GLU A 1 261 ? 6.354 -2.652 -35.219 1.00 85.94 261 GLU A C 1
ATOM 2038 O O . GLU A 1 261 ? 5.363 -2.007 -34.863 1.00 85.94 261 GLU A O 1
ATOM 2043 N N . ASP A 1 262 ? 6.574 -3.897 -34.793 1.00 87.69 262 ASP A N 1
ATOM 2044 C CA . ASP A 1 262 ? 5.669 -4.612 -33.893 1.00 87.69 262 ASP A CA 1
ATOM 2045 C C . ASP A 1 262 ? 5.674 -4.011 -32.486 1.00 87.69 262 ASP A C 1
ATOM 2047 O O . ASP A 1 262 ? 4.627 -3.960 -31.834 1.00 87.69 262 ASP A O 1
ATOM 2051 N N . ALA A 1 263 ? 6.822 -3.502 -32.024 1.00 88.69 263 ALA A N 1
ATOM 2052 C CA . ALA A 1 263 ? 6.915 -2.805 -30.747 1.00 88.69 263 ALA A CA 1
ATOM 2053 C C . ALA A 1 263 ? 6.066 -1.527 -30.748 1.00 88.69 263 ALA A C 1
ATOM 2055 O O . ALA A 1 263 ? 5.294 -1.312 -29.816 1.00 88.69 263 ALA A O 1
ATOM 2056 N N . VAL A 1 264 ? 6.142 -0.717 -31.808 1.00 88.56 264 VAL A N 1
ATOM 2057 C CA . VAL A 1 264 ? 5.332 0.503 -31.958 1.00 88.56 264 VAL A CA 1
ATOM 2058 C C . VAL A 1 264 ? 3.837 0.177 -31.973 1.00 88.56 264 VAL A C 1
ATOM 2060 O O . VAL A 1 264 ? 3.073 0.755 -31.199 1.00 88.56 264 VAL A O 1
ATOM 2063 N N . ARG A 1 265 ? 3.415 -0.819 -32.763 1.00 88.38 265 ARG A N 1
ATOM 2064 C CA . ARG A 1 265 ? 2.012 -1.278 -32.774 1.00 88.38 265 ARG A CA 1
ATOM 2065 C C . ARG A 1 265 ? 1.557 -1.783 -31.407 1.00 88.38 265 ARG A C 1
ATOM 2067 O O . ARG A 1 265 ? 0.419 -1.546 -31.001 1.00 88.38 265 ARG A O 1
ATOM 2074 N N . SER A 1 266 ? 2.433 -2.481 -30.690 1.00 89.00 266 SER A N 1
ATOM 2075 C CA . SER A 1 266 ? 2.141 -2.973 -29.344 1.00 89.00 266 SER A CA 1
ATOM 2076 C C . SER A 1 266 ? 1.998 -1.821 -28.352 1.00 89.00 266 SER A C 1
ATOM 2078 O O . SER A 1 266 ? 1.093 -1.851 -27.526 1.00 89.00 266 SER A O 1
ATOM 2080 N N . ILE A 1 267 ? 2.808 -0.765 -28.458 1.00 89.19 267 ILE A N 1
ATOM 2081 C CA . ILE A 1 267 ? 2.675 0.427 -27.607 1.00 89.19 267 ILE A CA 1
ATOM 2082 C C . ILE A 1 267 ? 1.289 1.067 -27.772 1.00 89.19 267 ILE A C 1
ATOM 2084 O O . ILE A 1 267 ? 0.656 1.417 -26.776 1.00 89.19 267 ILE A O 1
ATOM 2088 N N . GLU A 1 268 ? 0.782 1.166 -29.000 1.00 85.69 268 GLU A N 1
ATOM 2089 C CA . GLU A 1 268 ? -0.524 1.774 -29.284 1.00 85.69 268 GLU A CA 1
ATOM 2090 C C . GLU A 1 268 ? -1.702 0.911 -28.813 1.00 85.69 268 GLU A C 1
ATOM 2092 O O . GLU A 1 268 ? -2.634 1.421 -28.181 1.00 85.69 268 GLU A O 1
ATOM 2097 N N . ASN A 1 269 ? -1.648 -0.395 -29.093 1.00 85.25 269 ASN A N 1
ATOM 2098 C CA . ASN A 1 269 ? -2.756 -1.320 -28.843 1.00 85.25 269 ASN A CA 1
ATOM 2099 C C . ASN A 1 269 ? -2.788 -1.834 -27.401 1.00 85.25 269 ASN A C 1
ATOM 2101 O O . ASN A 1 269 ? -3.843 -1.868 -26.770 1.00 85.25 269 ASN A O 1
ATOM 2105 N N . PHE A 1 270 ? -1.632 -2.236 -26.870 1.00 84.94 270 PHE A N 1
ATOM 2106 C CA . PHE A 1 270 ? -1.512 -2.803 -25.528 1.00 84.94 270 PHE A CA 1
ATOM 2107 C C . PHE A 1 270 ? -1.408 -1.715 -24.454 1.00 84.94 270 PHE A C 1
ATOM 2109 O O . PHE A 1 270 ? -1.814 -1.946 -23.313 1.00 84.94 270 PHE A O 1
ATOM 2116 N N . ARG A 1 271 ? -0.917 -0.518 -24.822 1.00 85.06 271 ARG A N 1
ATOM 2117 C CA . ARG A 1 271 ? -0.651 0.619 -23.922 1.00 85.06 271 ARG A CA 1
ATOM 2118 C C . ARG A 1 271 ? 0.108 0.181 -22.664 1.00 85.06 271 ARG A C 1
ATOM 2120 O O . ARG A 1 271 ? -0.453 0.289 -21.579 1.00 85.06 271 ARG A O 1
ATOM 2127 N N . PRO A 1 272 ? 1.333 -0.355 -22.789 1.00 88.38 272 PRO A N 1
ATOM 2128 C CA . PRO A 1 272 ? 2.095 -0.841 -21.642 1.00 88.38 272 PRO A CA 1
ATOM 2129 C C . PRO A 1 272 ? 2.303 0.266 -20.605 1.00 88.38 272 PRO A C 1
ATOM 2131 O O . PRO A 1 272 ? 2.329 1.434 -20.966 1.00 88.38 272 PRO A O 1
ATOM 2134 N N . ASP A 1 273 ? 2.476 -0.106 -19.340 1.00 85.19 273 ASP A N 1
ATOM 2135 C CA . ASP A 1 273 ? 2.834 0.799 -18.241 1.00 85.19 273 ASP A CA 1
ATOM 2136 C C . ASP A 1 273 ? 4.369 0.857 -18.041 1.00 85.19 273 ASP A C 1
ATOM 2138 O O . ASP A 1 273 ? 4.887 1.747 -17.367 1.00 85.19 273 ASP A O 1
ATOM 2142 N N . LEU A 1 274 ? 5.098 -0.103 -18.628 1.00 87.88 274 LEU A N 1
ATOM 2143 C CA . LEU A 1 274 ? 6.558 -0.212 -18.634 1.00 87.88 274 LEU A CA 1
ATOM 2144 C C . LEU A 1 274 ? 7.045 -0.895 -19.918 1.00 87.88 274 LEU A C 1
ATOM 2146 O O . LEU A 1 274 ? 6.468 -1.891 -20.358 1.00 87.88 274 LEU A O 1
ATOM 2150 N N . ILE A 1 275 ? 8.159 -0.410 -20.468 1.00 90.50 275 ILE A N 1
ATOM 2151 C CA . ILE A 1 275 ? 8.854 -1.055 -21.586 1.00 90.50 275 ILE A CA 1
ATOM 2152 C C . ILE A 1 275 ? 10.217 -1.573 -21.114 1.00 90.50 275 ILE A C 1
ATOM 2154 O O . ILE A 1 275 ? 11.004 -0.832 -20.525 1.00 90.50 275 ILE A O 1
ATOM 2158 N N . VAL A 1 276 ? 10.505 -2.843 -21.395 1.00 90.62 276 VAL A N 1
ATOM 2159 C CA . VAL A 1 276 ? 11.823 -3.468 -21.231 1.00 90.62 276 VAL A CA 1
ATOM 2160 C C . VAL A 1 276 ? 12.434 -3.620 -22.622 1.00 90.62 276 VAL A C 1
ATOM 2162 O O . VAL A 1 276 ? 11.979 -4.445 -23.410 1.00 90.62 276 VAL A O 1
ATOM 2165 N N . LEU A 1 277 ? 13.436 -2.803 -22.941 1.00 89.25 277 LEU A N 1
ATOM 2166 C CA . LEU A 1 277 ? 13.972 -2.653 -24.296 1.00 89.25 277 LEU A CA 1
ATOM 2167 C C . LEU A 1 277 ? 15.424 -3.114 -24.379 1.00 89.25 277 LEU A C 1
ATOM 2169 O O . LEU A 1 277 ? 16.280 -2.607 -23.656 1.00 89.25 277 LEU A O 1
ATOM 2173 N N . ASN A 1 278 ? 15.721 -4.023 -25.305 1.00 85.81 278 ASN A N 1
ATOM 2174 C CA . ASN A 1 278 ? 17.089 -4.387 -25.648 1.00 85.81 278 ASN A CA 1
ATOM 2175 C C . ASN A 1 278 ? 17.685 -3.410 -26.682 1.00 85.81 278 ASN A C 1
ATOM 2177 O O . ASN A 1 278 ? 17.178 -3.302 -27.798 1.00 85.81 278 ASN A O 1
ATOM 2181 N N . LEU A 1 279 ? 18.788 -2.733 -26.333 1.00 74.62 279 LEU A N 1
ATOM 2182 C CA . LEU A 1 279 ? 19.486 -1.778 -27.215 1.00 74.62 279 LEU A CA 1
ATOM 2183 C C . LEU A 1 279 ? 20.669 -2.368 -27.992 1.00 74.62 279 LEU A C 1
ATOM 2185 O O . LEU A 1 279 ? 21.294 -1.661 -28.774 1.00 74.62 279 LEU A O 1
ATOM 2189 N N . THR A 1 280 ? 20.974 -3.660 -27.847 1.00 63.53 280 THR A N 1
ATOM 2190 C CA . THR A 1 280 ? 22.108 -4.273 -28.574 1.00 63.53 280 THR A CA 1
ATOM 2191 C C . THR A 1 280 ? 21.916 -4.452 -30.080 1.00 63.53 280 THR A C 1
ATOM 2193 O O . THR A 1 280 ? 22.797 -4.981 -30.758 1.00 63.53 280 THR A O 1
ATOM 2196 N N . MET A 1 281 ? 20.795 -3.992 -30.628 1.00 57.06 281 MET A N 1
ATOM 2197 C CA . MET A 1 281 ? 20.522 -4.034 -32.057 1.00 57.06 281 MET A CA 1
ATOM 2198 C C . MET A 1 281 ? 20.868 -2.706 -32.741 1.00 57.06 281 MET A C 1
ATOM 2200 O O . MET A 1 281 ? 20.387 -1.663 -32.296 1.00 57.06 281 MET A O 1
ATOM 2204 N N . PRO A 1 282 ? 21.591 -2.710 -33.875 1.00 54.16 282 PRO A N 1
ATOM 2205 C CA . PRO A 1 282 ? 21.614 -1.547 -34.752 1.00 54.16 282 PRO A CA 1
ATOM 2206 C C . PRO A 1 282 ? 20.209 -1.342 -35.355 1.00 54.16 282 PRO A C 1
ATOM 2208 O O . PRO A 1 282 ? 19.573 -2.313 -35.764 1.00 54.16 282 PRO A O 1
ATOM 2211 N N . ALA A 1 283 ? 19.751 -0.088 -35.417 1.00 55.00 283 ALA A N 1
ATOM 2212 C CA . ALA A 1 283 ? 18.435 0.395 -35.881 1.00 55.00 283 ALA A CA 1
ATOM 2213 C C . ALA A 1 283 ? 17.241 0.201 -34.913 1.00 55.00 283 ALA A C 1
ATOM 2215 O O . ALA A 1 283 ? 16.701 1.185 -34.418 1.00 55.00 283 ALA A O 1
ATOM 2216 N N . THR A 1 284 ? 16.874 -1.029 -34.544 1.00 61.97 284 THR A N 1
ATOM 2217 C CA . THR A 1 284 ? 15.564 -1.336 -33.923 1.00 61.97 284 THR A CA 1
ATOM 2218 C C . THR A 1 284 ? 15.276 -0.640 -32.580 1.00 61.97 284 THR A C 1
ATOM 2220 O O . THR A 1 284 ? 14.154 -0.204 -32.325 1.00 61.97 284 THR A O 1
ATOM 2223 N N . GLY A 1 285 ? 16.264 -0.556 -31.682 1.00 66.50 285 GLY A N 1
ATOM 2224 C CA . GLY A 1 285 ? 16.057 0.003 -30.339 1.00 66.50 285 GLY A CA 1
ATOM 2225 C C . GLY A 1 285 ? 15.854 1.520 -30.347 1.00 66.50 285 GLY A C 1
ATOM 2226 O O . GLY A 1 285 ? 14.993 2.042 -29.639 1.00 66.50 285 GLY A O 1
ATOM 2227 N N . PHE A 1 286 ? 16.611 2.215 -31.198 1.00 73.75 286 PHE A N 1
ATOM 2228 C CA . PHE A 1 286 ? 16.540 3.668 -31.353 1.00 73.75 286 PHE A CA 1
ATOM 2229 C C . PHE A 1 286 ? 15.253 4.113 -32.045 1.00 73.75 286 PHE A C 1
ATOM 2231 O O . PHE A 1 286 ? 14.676 5.112 -31.630 1.00 73.75 286 PHE A O 1
ATOM 2238 N N . ASP A 1 287 ? 14.730 3.331 -32.990 1.00 78.81 287 ASP A N 1
ATOM 2239 C CA . ASP A 1 287 ? 13.440 3.622 -33.628 1.00 78.81 287 ASP A CA 1
ATOM 2240 C C . ASP A 1 287 ? 12.288 3.668 -32.609 1.00 78.81 287 ASP A C 1
ATOM 2242 O O . ASP A 1 287 ? 11.441 4.563 -32.642 1.00 78.81 287 ASP A O 1
ATOM 2246 N N . VAL A 1 288 ? 12.281 2.735 -31.647 1.00 82.25 288 VAL A N 1
ATOM 2247 C CA . VAL A 1 288 ? 11.287 2.719 -30.560 1.00 82.25 288 VAL A CA 1
ATOM 2248 C C . VAL A 1 288 ? 11.456 3.944 -29.659 1.00 82.25 288 VAL A C 1
ATOM 2250 O O . VAL A 1 288 ? 10.469 4.568 -29.277 1.00 82.25 288 VAL A O 1
ATOM 2253 N N . ILE A 1 289 ? 12.693 4.329 -29.342 1.00 80.50 289 ILE A N 1
ATOM 2254 C CA . ILE A 1 289 ? 12.983 5.528 -28.541 1.00 80.50 289 ILE A CA 1
ATOM 2255 C C . ILE A 1 289 ? 12.486 6.796 -29.246 1.00 80.50 289 ILE A C 1
ATOM 2257 O O . ILE A 1 289 ? 11.841 7.633 -28.612 1.00 80.50 289 ILE A O 1
ATOM 2261 N N . GLU A 1 290 ? 12.752 6.937 -30.543 1.00 79.06 290 GLU A N 1
ATOM 2262 C CA . GLU A 1 290 ? 12.305 8.081 -31.340 1.00 79.06 290 GLU A CA 1
ATOM 2263 C C . GLU A 1 290 ? 10.777 8.151 -31.417 1.00 79.06 290 GLU A C 1
ATOM 2265 O O . GLU A 1 290 ? 10.191 9.213 -31.188 1.00 79.06 290 GLU A O 1
ATOM 2270 N N . TYR A 1 291 ? 10.107 7.012 -31.609 1.00 83.56 291 TYR A N 1
ATOM 2271 C CA . TYR A 1 291 ? 8.649 6.951 -31.528 1.00 83.56 291 TYR A CA 1
ATOM 2272 C C . TYR A 1 291 ? 8.131 7.420 -30.158 1.00 83.56 291 TYR A C 1
ATOM 2274 O O . TYR A 1 291 ? 7.239 8.268 -30.079 1.00 83.56 291 TYR A O 1
ATOM 2282 N N . LEU A 1 292 ? 8.726 6.936 -29.060 1.00 80.19 292 LEU A N 1
ATOM 2283 C CA . LEU A 1 292 ? 8.353 7.345 -27.703 1.00 80.19 292 LEU A CA 1
ATOM 2284 C C . LEU A 1 292 ? 8.557 8.854 -27.474 1.00 80.19 292 LEU A C 1
ATOM 2286 O O . LEU A 1 292 ? 7.803 9.468 -26.710 1.00 80.19 292 LEU A O 1
ATOM 2290 N N . LYS A 1 293 ? 9.565 9.473 -28.101 1.00 76.81 293 LYS A N 1
ATOM 2291 C CA . LYS A 1 293 ? 9.785 10.929 -28.039 1.00 76.81 293 LYS A CA 1
ATOM 2292 C C . LYS A 1 293 ? 8.681 11.705 -28.755 1.00 76.81 293 LYS A C 1
ATOM 2294 O O . LYS A 1 293 ? 8.236 12.718 -28.215 1.00 76.81 293 LYS A O 1
ATOM 2299 N N . ALA A 1 294 ? 8.244 11.228 -29.918 1.00 79.94 294 ALA A N 1
ATOM 2300 C CA . ALA A 1 294 ? 7.277 11.914 -30.770 1.00 79.94 294 ALA A CA 1
ATOM 2301 C C . ALA A 1 294 ? 5.813 11.726 -30.329 1.00 79.94 294 ALA A C 1
ATOM 2303 O O . ALA A 1 294 ? 5.014 12.656 -30.438 1.00 79.94 294 ALA A O 1
ATOM 2304 N N .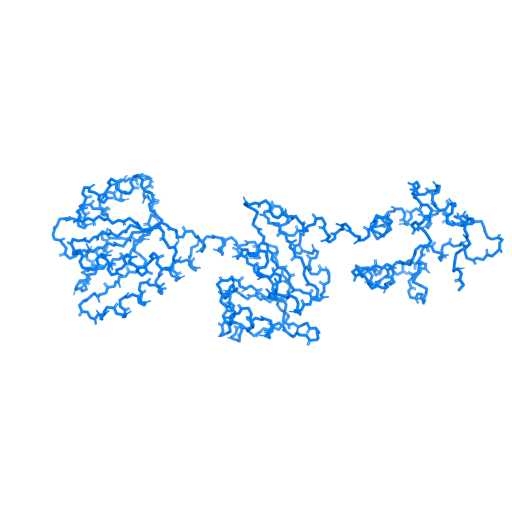 ALA A 1 295 ? 5.445 10.547 -29.822 1.00 77.75 295 ALA A N 1
ATOM 2305 C CA . ALA A 1 295 ? 4.056 10.207 -29.525 1.00 77.75 295 ALA A CA 1
ATOM 2306 C C . ALA A 1 295 ? 3.559 10.820 -28.198 1.00 77.75 295 ALA A C 1
ATOM 2308 O O . ALA A 1 295 ? 4.039 10.476 -27.115 1.00 77.75 295 ALA A O 1
ATOM 2309 N N . GLU A 1 296 ? 2.526 11.673 -28.256 1.00 69.38 296 GLU A N 1
ATOM 2310 C CA . GLU A 1 296 ? 1.912 12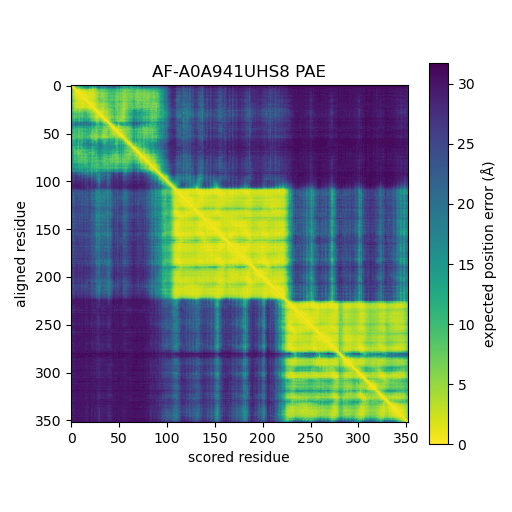.281 -27.060 1.00 69.38 296 GLU A CA 1
ATOM 2311 C C . GLU A 1 296 ? 1.351 11.240 -26.080 1.00 69.38 296 GLU A C 1
ATOM 2313 O O . GLU A 1 296 ? 1.492 11.396 -24.868 1.00 69.38 296 GLU A O 1
ATOM 2318 N N . GLY A 1 297 ? 0.786 10.141 -26.594 1.00 65.56 297 GLY A N 1
ATOM 2319 C CA . GLY A 1 297 ? 0.247 9.041 -25.787 1.00 65.56 297 GLY A CA 1
ATOM 2320 C C . GLY A 1 297 ? 1.302 8.169 -25.097 1.00 65.56 297 GLY A C 1
ATOM 2321 O O . GLY A 1 297 ? 0.957 7.392 -24.212 1.00 65.56 297 GLY A O 1
ATOM 2322 N N . ALA A 1 298 ? 2.578 8.308 -25.469 1.00 67.19 298 ALA A N 1
ATOM 2323 C CA . ALA A 1 298 ? 3.698 7.574 -24.879 1.00 67.19 298 ALA A CA 1
ATOM 2324 C C . ALA A 1 298 ? 4.657 8.491 -24.092 1.00 67.19 298 ALA A C 1
ATOM 2326 O O . ALA A 1 298 ? 5.748 8.085 -23.671 1.00 67.19 298 ALA A O 1
ATOM 2327 N N . LYS A 1 299 ? 4.261 9.752 -23.890 1.00 66.94 299 LYS A N 1
ATOM 2328 C CA . LYS A 1 299 ? 5.058 10.776 -23.220 1.00 66.94 299 LYS A CA 1
ATOM 2329 C C . LYS A 1 299 ? 5.171 10.456 -21.727 1.00 66.94 299 LYS A C 1
ATOM 2331 O O . LYS A 1 299 ? 4.180 10.426 -21.009 1.00 66.94 299 LYS A O 1
ATOM 2336 N N . GLY A 1 300 ? 6.398 10.217 -21.263 1.00 69.44 300 GLY A N 1
ATOM 2337 C CA . GLY A 1 300 ? 6.677 9.871 -19.863 1.00 69.44 300 GLY A CA 1
ATOM 2338 C C . GLY A 1 300 ? 6.585 8.378 -19.534 1.00 69.44 300 GLY A C 1
ATOM 2339 O O . GLY A 1 300 ? 6.760 8.023 -18.371 1.00 69.44 300 GLY A O 1
ATOM 2340 N N . MET A 1 301 ? 6.369 7.512 -20.533 1.00 77.19 301 MET A N 1
ATOM 2341 C CA . MET A 1 301 ? 6.411 6.061 -20.338 1.00 77.19 301 MET A CA 1
ATOM 2342 C C . MET A 1 301 ? 7.792 5.627 -19.819 1.00 77.19 301 MET A C 1
ATOM 2344 O O . MET A 1 301 ? 8.796 5.973 -20.457 1.00 77.19 301 MET A O 1
ATOM 2348 N N . PRO A 1 302 ? 7.879 4.906 -18.686 1.00 81.94 302 PRO A N 1
ATOM 2349 C CA . PRO A 1 302 ? 9.158 4.487 -18.143 1.00 81.94 302 PRO A CA 1
ATOM 2350 C C . PRO A 1 302 ? 9.770 3.342 -18.959 1.00 81.94 302 PRO A C 1
ATOM 2352 O O . PRO A 1 302 ? 9.071 2.467 -19.476 1.00 81.94 302 PRO A O 1
ATOM 2355 N N . LEU A 1 303 ? 11.101 3.352 -19.043 1.00 85.62 303 LEU A N 1
ATOM 2356 C CA . LEU A 1 303 ? 11.897 2.403 -19.820 1.00 85.62 303 LEU A CA 1
ATOM 2357 C C . LEU A 1 303 ? 12.959 1.739 -18.933 1.00 85.62 303 LEU A C 1
ATOM 2359 O O . LEU A 1 303 ? 13.681 2.426 -18.204 1.00 85.62 303 LEU A O 1
ATOM 2363 N N . ILE A 1 304 ? 13.101 0.418 -19.038 1.00 87.62 304 ILE A N 1
ATOM 2364 C CA . ILE A 1 304 ? 14.278 -0.322 -18.568 1.00 87.62 304 ILE A CA 1
ATOM 2365 C C . ILE A 1 304 ? 15.062 -0.778 -19.791 1.00 87.62 304 ILE A C 1
ATOM 2367 O O . ILE A 1 304 ? 14.518 -1.433 -20.678 1.00 87.62 304 ILE A O 1
ATOM 2371 N N . VAL A 1 305 ? 16.344 -0.438 -19.830 1.00 86.81 305 VAL A N 1
ATOM 2372 C CA . VAL A 1 305 ? 17.233 -0.799 -20.933 1.00 86.81 305 VAL A CA 1
ATOM 2373 C C . VAL A 1 305 ? 18.008 -2.060 -20.582 1.00 86.81 305 VAL A C 1
ATOM 2375 O O . VAL A 1 305 ? 18.676 -2.112 -19.552 1.00 86.81 305 VAL A O 1
ATOM 2378 N N . LEU A 1 306 ? 17.968 -3.053 -21.465 1.00 84.31 306 LEU A N 1
ATOM 2379 C CA . LEU A 1 306 ? 18.842 -4.220 -21.438 1.00 84.31 306 LEU A CA 1
ATOM 2380 C C . LEU A 1 306 ? 19.964 -4.007 -22.458 1.00 84.31 306 LEU A C 1
ATOM 2382 O O . LEU A 1 306 ? 19.695 -3.775 -23.635 1.00 84.31 306 LEU A O 1
ATOM 2386 N N . ASN A 1 307 ? 21.222 -4.083 -22.029 1.00 78.25 307 ASN A N 1
ATOM 2387 C CA . ASN A 1 307 ? 22.368 -3.933 -22.928 1.00 78.25 307 ASN A CA 1
ATOM 2388 C C . ASN A 1 307 ? 23.436 -5.007 -22.658 1.00 78.25 307 ASN A C 1
ATOM 2390 O O . ASN A 1 307 ? 23.477 -5.580 -21.573 1.00 78.25 307 ASN A O 1
ATOM 2394 N N . GLN A 1 308 ? 24.296 -5.308 -23.634 1.00 73.31 308 GLN A N 1
ATOM 2395 C CA . GLN A 1 308 ? 25.469 -6.185 -23.445 1.00 73.31 308 GLN A CA 1
ATOM 2396 C C . GLN A 1 308 ? 26.737 -5.396 -23.097 1.00 73.31 308 GLN A C 1
ATOM 2398 O O . GLN A 1 308 ? 27.738 -5.978 -22.691 1.00 73.31 308 GLN A O 1
ATOM 2403 N N . LYS A 1 309 ? 26.729 -4.078 -23.299 1.00 71.38 309 LYS A N 1
ATOM 2404 C CA . LYS A 1 309 ? 27.839 -3.178 -22.973 1.00 71.38 309 LYS A CA 1
ATOM 2405 C C . LYS A 1 309 ? 27.301 -1.979 -22.207 1.00 71.38 309 LYS A C 1
ATOM 2407 O O . LYS A 1 309 ? 26.095 -1.740 -22.189 1.00 71.38 309 LYS A O 1
ATOM 2412 N N . ASP A 1 310 ? 28.187 -1.222 -21.581 1.00 69.50 310 ASP A N 1
ATOM 2413 C CA . ASP A 1 310 ? 27.787 0.051 -20.995 1.00 69.50 310 ASP A CA 1
ATOM 2414 C C . ASP A 1 310 ? 27.389 1.035 -22.098 1.00 69.50 310 ASP A C 1
ATOM 2416 O O . ASP A 1 310 ? 28.024 1.095 -23.152 1.00 69.50 310 ASP A O 1
ATOM 2420 N N . LEU A 1 311 ? 26.316 1.789 -21.853 1.00 70.75 311 LEU A N 1
ATOM 2421 C CA . LEU A 1 311 ? 25.893 2.869 -22.743 1.00 70.75 311 LEU A CA 1
ATOM 2422 C C . LEU A 1 311 ? 26.908 4.011 -22.690 1.00 70.75 311 LEU A C 1
ATOM 2424 O O . LEU A 1 311 ? 27.296 4.443 -21.598 1.00 70.75 311 LEU A O 1
ATOM 2428 N N . SER A 1 312 ? 27.269 4.528 -23.859 1.00 74.69 312 SER A N 1
ATOM 2429 C CA . SER A 1 312 ? 28.034 5.764 -24.005 1.00 74.69 312 SER A CA 1
ATOM 2430 C C . SER A 1 312 ? 27.260 6.974 -23.465 1.00 74.69 312 SER A C 1
ATOM 2432 O O . SER A 1 312 ? 26.034 6.945 -23.332 1.00 74.69 312 SER A O 1
ATOM 2434 N N . GLU A 1 313 ? 27.966 8.067 -23.162 1.00 73.25 313 GLU A N 1
ATOM 2435 C CA . GLU A 1 313 ? 27.341 9.315 -22.688 1.00 73.25 313 GLU A CA 1
ATOM 2436 C C . GLU A 1 313 ? 26.290 9.838 -23.672 1.00 73.25 313 GLU A C 1
ATOM 2438 O O . GLU A 1 313 ? 25.187 10.188 -23.263 1.00 73.25 313 GLU A O 1
ATOM 2443 N N . LYS A 1 314 ? 26.588 9.775 -24.974 1.00 69.81 314 LYS A N 1
ATOM 2444 C CA . LYS A 1 314 ? 25.667 10.182 -26.037 1.00 69.81 314 LYS A CA 1
ATOM 2445 C C . LYS A 1 314 ? 24.379 9.347 -26.046 1.00 69.81 314 LYS A C 1
ATOM 2447 O O . LYS A 1 314 ? 23.289 9.901 -26.129 1.00 69.81 314 LYS A O 1
ATOM 2452 N N . GLU A 1 315 ? 24.488 8.025 -25.905 1.00 70.81 315 GLU A N 1
ATOM 2453 C CA . GLU A 1 315 ? 23.315 7.137 -25.841 1.00 70.81 315 GLU A CA 1
ATOM 2454 C C . GLU A 1 315 ? 22.477 7.402 -24.583 1.00 70.81 315 GLU A C 1
ATOM 2456 O O . GLU A 1 315 ? 21.250 7.373 -24.632 1.00 70.81 315 GLU A O 1
ATOM 2461 N N . ARG A 1 316 ? 23.121 7.709 -23.449 1.00 71.56 316 ARG A N 1
ATOM 2462 C CA . ARG A 1 316 ? 22.417 8.084 -22.212 1.00 71.56 316 ARG A CA 1
ATOM 2463 C C . ARG A 1 316 ? 21.666 9.408 -22.354 1.00 71.56 316 ARG A C 1
ATOM 2465 O O . ARG A 1 316 ? 20.530 9.502 -21.895 1.00 71.56 316 ARG A O 1
ATOM 2472 N N . GLU A 1 317 ? 22.268 10.406 -22.998 1.00 70.69 317 GLU A N 1
ATOM 2473 C CA . GLU A 1 317 ? 21.629 11.700 -23.269 1.00 70.69 317 GLU A CA 1
ATOM 2474 C C . GLU A 1 317 ? 20.425 11.567 -24.211 1.00 70.69 317 GLU A C 1
ATOM 2476 O O . GLU A 1 317 ? 19.380 12.185 -23.986 1.00 70.69 317 GLU A O 1
ATOM 2481 N N . GLU A 1 318 ? 20.522 10.713 -25.232 1.00 65.19 318 GLU A N 1
ATOM 2482 C CA . GLU A 1 318 ? 19.422 10.441 -26.166 1.00 65.19 318 GLU A CA 1
ATOM 2483 C C . GLU A 1 318 ? 18.207 9.785 -25.488 1.00 65.19 318 GLU A C 1
ATOM 2485 O O . GLU A 1 318 ? 17.092 9.858 -26.007 1.00 65.19 318 GLU A O 1
ATOM 2490 N N . LEU A 1 319 ? 18.398 9.200 -24.307 1.00 68.06 319 LEU A N 1
ATOM 2491 C CA . LEU A 1 319 ? 17.401 8.456 -23.541 1.00 68.06 319 LEU A CA 1
ATOM 2492 C C . LEU A 1 319 ? 16.800 9.239 -22.349 1.00 68.06 319 LEU A C 1
ATOM 2494 O O . LEU A 1 319 ? 16.052 8.686 -21.533 1.00 68.06 319 LEU A O 1
ATOM 2498 N N . ASN A 1 320 ? 17.127 10.530 -22.247 1.00 60.72 320 ASN A N 1
ATOM 2499 C CA . ASN A 1 320 ? 16.911 11.395 -21.086 1.00 60.72 320 ASN A CA 1
ATOM 2500 C C . ASN A 1 320 ? 15.528 11.298 -20.394 1.00 60.72 320 ASN A C 1
ATOM 2502 O O . ASN A 1 320 ? 14.465 11.338 -21.017 1.00 60.72 320 ASN A O 1
ATOM 2506 N N . GLY A 1 321 ? 15.558 11.232 -19.053 1.00 60.44 321 GLY A N 1
ATOM 2507 C CA . GLY A 1 321 ? 14.415 11.378 -18.134 1.00 60.44 321 GLY A CA 1
ATOM 2508 C C . GLY A 1 321 ? 13.447 10.190 -18.019 1.00 60.44 321 GLY A C 1
ATOM 2509 O O . GLY A 1 321 ? 12.677 10.127 -17.058 1.00 60.44 321 GLY A O 1
ATOM 2510 N N . ARG A 1 322 ? 13.481 9.241 -18.965 1.00 68.75 322 ARG A N 1
ATOM 2511 C CA . ARG A 1 322 ? 12.550 8.093 -19.028 1.00 68.75 322 ARG A CA 1
ATOM 2512 C C . ARG A 1 322 ? 13.173 6.766 -18.618 1.00 68.75 322 ARG A C 1
ATOM 2514 O O . ARG A 1 322 ? 12.447 5.873 -18.182 1.00 68.75 322 ARG A O 1
ATOM 2521 N N . ILE A 1 323 ? 14.497 6.640 -18.737 1.00 75.38 323 ILE A N 1
ATOM 2522 C CA . ILE A 1 323 ? 15.212 5.480 -18.209 1.00 75.38 323 ILE A CA 1
ATOM 2523 C C . ILE A 1 323 ? 15.027 5.440 -16.702 1.00 75.38 323 ILE A C 1
ATOM 2525 O O . ILE A 1 323 ? 15.342 6.394 -15.991 1.00 75.38 323 ILE A O 1
ATOM 2529 N N . LYS A 1 324 ? 14.568 4.292 -16.225 1.00 75.50 324 LYS A N 1
ATOM 2530 C CA . LYS A 1 324 ? 14.472 3.986 -14.802 1.00 75.50 324 LYS A CA 1
ATOM 2531 C C . LYS A 1 324 ? 15.469 2.924 -14.344 1.00 75.50 324 LYS A C 1
ATOM 2533 O O . LYS A 1 324 ? 15.720 2.806 -13.151 1.00 75.50 324 LYS A O 1
ATOM 2538 N N . GLY A 1 325 ? 16.083 2.207 -15.282 1.00 77.88 325 GLY A N 1
ATOM 2539 C CA . GLY A 1 325 ? 17.200 1.311 -15.012 1.00 77.88 325 GLY A CA 1
ATOM 2540 C C . GLY A 1 325 ? 17.907 0.876 -16.291 1.00 77.88 325 GLY A C 1
ATOM 2541 O O . GLY A 1 325 ? 17.297 0.818 -17.360 1.00 77.88 325 GLY A O 1
ATOM 2542 N N . ILE A 1 326 ? 19.200 0.580 -16.167 1.00 81.50 326 ILE A N 1
ATOM 2543 C CA . ILE A 1 326 ? 20.031 -0.010 -17.220 1.00 81.50 326 ILE A CA 1
ATOM 2544 C C . ILE A 1 326 ? 20.596 -1.305 -16.643 1.00 81.50 326 ILE A C 1
ATOM 2546 O O . ILE A 1 326 ? 21.273 -1.264 -15.620 1.00 81.50 326 ILE A O 1
ATOM 2550 N N . LEU A 1 327 ? 20.310 -2.435 -17.287 1.00 81.81 327 LEU A N 1
ATOM 2551 C CA . LEU A 1 327 ? 20.765 -3.759 -16.872 1.00 81.81 327 LEU A CA 1
ATOM 2552 C C . LEU A 1 327 ? 21.754 -4.311 -17.898 1.00 81.81 327 LEU A C 1
ATOM 2554 O O . LEU A 1 327 ? 21.462 -4.361 -19.098 1.00 81.81 327 LEU A O 1
ATOM 2558 N N . ASN A 1 328 ? 22.920 -4.748 -17.421 1.00 79.88 328 ASN A N 1
ATOM 2559 C CA . ASN A 1 328 ? 23.971 -5.300 -18.269 1.00 79.88 328 ASN A CA 1
ATOM 2560 C C . ASN A 1 328 ? 23.897 -6.836 -18.311 1.00 79.88 328 ASN A C 1
ATOM 2562 O O . ASN A 1 328 ? 24.281 -7.529 -17.371 1.00 79.88 328 ASN A O 1
ATOM 2566 N N . ARG A 1 329 ? 23.442 -7.380 -19.438 1.00 75.00 329 ARG A N 1
ATOM 2567 C CA . ARG A 1 329 ? 23.260 -8.821 -19.665 1.00 75.00 329 ARG A CA 1
ATOM 2568 C C . ARG A 1 329 ? 24.550 -9.603 -19.895 1.00 75.00 329 ARG A C 1
ATOM 2570 O O . ARG A 1 329 ? 24.518 -10.824 -19.831 1.00 75.00 329 ARG A O 1
ATOM 2577 N N . ALA A 1 330 ? 25.656 -8.937 -20.230 1.00 69.12 330 ALA A N 1
ATOM 2578 C CA . ALA A 1 330 ? 26.940 -9.617 -20.406 1.00 69.12 330 ALA A CA 1
ATOM 2579 C C . ALA A 1 330 ? 27.622 -9.902 -19.062 1.00 69.12 330 ALA A C 1
ATOM 2581 O O . ALA A 1 330 ? 28.432 -10.820 -18.961 1.00 69.12 330 ALA A O 1
ATOM 2582 N N . VAL A 1 331 ? 27.293 -9.105 -18.043 1.00 67.00 331 VAL A N 1
ATOM 2583 C CA . VAL A 1 331 ? 27.856 -9.208 -16.691 1.00 67.00 331 VAL A CA 1
ATOM 2584 C C . VAL A 1 331 ? 26.947 -10.030 -15.777 1.00 67.00 331 VAL A C 1
ATOM 2586 O O . VAL A 1 331 ? 27.437 -10.782 -14.938 1.00 67.00 331 VAL A O 1
ATOM 2589 N N . LEU A 1 332 ? 25.629 -9.911 -15.948 1.00 67.81 332 LEU A N 1
ATOM 2590 C CA . LEU A 1 332 ? 24.643 -10.601 -15.123 1.00 67.81 332 LEU A CA 1
ATOM 2591 C C . LEU A 1 332 ? 24.315 -11.980 -15.700 1.00 67.81 332 LEU A C 1
ATOM 2593 O O . LEU A 1 332 ? 23.997 -12.119 -16.882 1.00 67.81 332 LEU A O 1
ATOM 2597 N N . ASN A 1 333 ? 24.328 -13.005 -14.847 1.00 75.44 333 ASN A N 1
ATOM 2598 C CA . ASN A 1 333 ? 23.732 -14.289 -15.202 1.00 75.44 333 ASN A CA 1
ATOM 2599 C C . ASN A 1 333 ? 22.192 -14.168 -15.250 1.00 75.44 333 ASN A C 1
ATOM 2601 O O . ASN A 1 333 ? 21.606 -13.140 -14.907 1.00 75.44 333 ASN A O 1
ATOM 2605 N N . LYS A 1 334 ? 21.521 -15.236 -15.691 1.00 70.44 334 LYS A N 1
ATOM 2606 C CA . LYS A 1 334 ? 20.061 -15.252 -15.868 1.00 70.44 334 LYS A CA 1
ATOM 2607 C C . LYS A 1 334 ? 19.293 -14.931 -14.582 1.00 70.44 334 LYS A C 1
ATOM 2609 O O . LYS A 1 334 ? 18.332 -14.174 -14.641 1.00 70.44 334 LYS A O 1
ATOM 2614 N N . GLU A 1 335 ? 19.702 -15.485 -13.446 1.00 71.50 335 GLU A N 1
ATOM 2615 C CA . GLU A 1 335 ? 19.018 -15.288 -12.162 1.00 71.50 335 GLU A CA 1
ATOM 2616 C C . GLU A 1 335 ? 19.217 -13.863 -11.634 1.00 71.50 335 GLU A C 1
ATOM 2618 O O . GLU A 1 335 ? 18.256 -13.215 -11.216 1.00 71.50 335 GLU A O 1
ATOM 2623 N N . ASP A 1 336 ? 20.438 -13.339 -11.737 1.00 72.31 336 ASP A N 1
ATOM 2624 C CA . ASP A 1 336 ? 20.775 -11.985 -11.304 1.00 72.31 336 ASP A CA 1
ATOM 2625 C C . ASP A 1 336 ? 20.090 -10.925 -12.171 1.00 72.31 336 ASP A C 1
ATOM 2627 O O . ASP A 1 336 ? 19.552 -9.954 -11.641 1.00 72.31 336 ASP A O 1
ATOM 2631 N N . LEU A 1 337 ? 20.008 -11.141 -13.490 1.00 74.56 337 LEU A N 1
ATOM 2632 C CA . LEU A 1 337 ? 19.273 -10.260 -14.400 1.00 74.56 337 LEU A CA 1
ATOM 2633 C C . LEU A 1 337 ? 17.796 -10.148 -14.001 1.00 74.56 337 LEU A C 1
ATOM 2635 O O . LEU A 1 337 ? 17.235 -9.054 -13.974 1.00 74.56 337 LEU A O 1
ATOM 2639 N N . LEU A 1 338 ? 17.164 -11.279 -13.683 1.00 72.38 338 LEU A N 1
ATOM 2640 C CA . LEU A 1 338 ? 15.762 -11.323 -13.270 1.00 72.38 338 LEU A CA 1
ATOM 2641 C C . LEU A 1 338 ? 15.554 -10.671 -11.902 1.00 72.38 338 LEU A C 1
ATOM 2643 O O . LEU A 1 338 ? 14.581 -9.941 -11.704 1.00 72.38 338 LEU A O 1
ATOM 2647 N N . LYS A 1 339 ? 16.477 -10.907 -10.967 1.00 73.19 339 LYS A N 1
ATOM 2648 C CA . LYS A 1 339 ? 16.458 -10.299 -9.636 1.00 73.19 339 LYS A CA 1
ATOM 2649 C C . LYS A 1 339 ? 16.601 -8.782 -9.717 1.00 73.19 339 LYS A C 1
ATOM 2651 O O . LYS A 1 339 ? 15.829 -8.067 -9.077 1.00 73.19 339 LYS A O 1
ATOM 2656 N N . GLU A 1 340 ? 17.538 -8.283 -10.519 1.00 75.69 340 GLU A N 1
ATOM 2657 C CA . GLU A 1 340 ? 17.706 -6.846 -10.728 1.00 75.69 340 GLU A CA 1
ATOM 2658 C C . GLU A 1 340 ? 16.525 -6.227 -11.471 1.00 75.69 340 GLU A C 1
ATOM 2660 O O . GLU A 1 340 ? 16.076 -5.144 -11.094 1.00 75.69 340 GLU A O 1
ATOM 2665 N N . LEU A 1 341 ? 15.967 -6.912 -12.473 1.00 79.94 341 LEU A N 1
ATOM 2666 C CA . LEU A 1 341 ? 14.765 -6.460 -13.171 1.00 79.94 341 LEU A CA 1
ATOM 2667 C C . LEU A 1 341 ? 13.583 -6.316 -12.205 1.00 79.94 341 LEU A C 1
ATOM 2669 O O . LEU A 1 341 ? 12.998 -5.236 -12.126 1.00 79.94 341 LEU A O 1
ATOM 2673 N N . LYS A 1 342 ? 13.280 -7.349 -11.405 1.00 73.19 342 LYS A N 1
ATOM 2674 C CA . LYS A 1 342 ? 12.235 -7.284 -10.367 1.00 73.19 342 LYS A CA 1
ATOM 2675 C C . LYS A 1 342 ? 12.510 -6.164 -9.367 1.00 73.19 342 LYS A C 1
ATOM 2677 O O . LYS A 1 342 ? 11.620 -5.365 -9.088 1.00 73.19 342 LYS A O 1
ATOM 2682 N N . GLY A 1 343 ? 13.743 -6.060 -8.872 1.00 70.56 343 GLY A N 1
ATOM 2683 C CA . GLY A 1 343 ? 14.137 -5.008 -7.937 1.00 70.56 343 GLY A CA 1
ATOM 2684 C C . GLY A 1 343 ? 13.975 -3.602 -8.523 1.00 70.56 343 GLY A C 1
ATOM 2685 O O . GLY A 1 343 ? 13.545 -2.690 -7.822 1.00 70.56 343 GLY A O 1
ATOM 2686 N N . THR A 1 344 ? 14.265 -3.424 -9.811 1.00 76.38 344 THR A N 1
ATOM 2687 C CA . THR A 1 344 ? 14.124 -2.144 -10.519 1.00 76.38 344 THR A CA 1
ATOM 2688 C C . THR A 1 344 ? 12.652 -1.787 -10.693 1.00 76.38 344 THR A C 1
ATOM 2690 O O . THR A 1 344 ? 12.258 -0.682 -10.337 1.00 76.38 344 THR A O 1
ATOM 2693 N N . ILE A 1 345 ? 11.813 -2.734 -11.124 1.00 76.81 345 ILE A N 1
ATOM 2694 C CA . ILE A 1 345 ? 10.356 -2.549 -11.244 1.00 76.81 345 ILE A CA 1
ATOM 2695 C C . ILE A 1 345 ? 9.732 -2.207 -9.881 1.00 76.81 345 ILE A C 1
ATOM 2697 O O . ILE A 1 345 ? 8.911 -1.295 -9.777 1.00 76.81 345 ILE A O 1
ATOM 2701 N N . GLN A 1 346 ? 10.166 -2.870 -8.807 1.00 70.62 346 GLN A N 1
ATOM 2702 C CA . GLN A 1 346 ? 9.707 -2.584 -7.444 1.00 70.62 346 GLN A CA 1
ATOM 2703 C C . GLN A 1 346 ? 10.157 -1.204 -6.942 1.00 70.62 346 GLN A C 1
ATOM 2705 O O . GLN A 1 346 ? 9.363 -0.496 -6.324 1.00 70.62 346 GLN A O 1
ATOM 2710 N N . LYS A 1 347 ? 11.401 -0.786 -7.215 1.00 66.12 347 LYS A N 1
ATOM 2711 C CA . LYS A 1 347 ? 11.884 0.573 -6.898 1.00 66.12 347 LYS A CA 1
ATOM 2712 C C . LYS A 1 347 ? 11.119 1.638 -7.682 1.00 66.12 347 LYS A C 1
ATOM 2714 O O . LYS A 1 347 ? 10.669 2.618 -7.111 1.00 66.12 347 LYS A O 1
ATOM 2719 N N . MET A 1 348 ? 10.889 1.405 -8.971 1.00 66.44 348 MET A N 1
ATOM 2720 C CA . MET A 1 348 ? 10.105 2.297 -9.830 1.00 66.44 348 MET A CA 1
ATOM 2721 C C . MET A 1 348 ? 8.670 2.453 -9.367 1.00 66.44 348 MET A C 1
ATOM 2723 O O . MET A 1 348 ? 8.112 3.545 -9.461 1.00 66.44 348 MET A O 1
ATOM 2727 N N . SER A 1 349 ? 8.100 1.359 -8.867 1.00 57.81 349 SER A N 1
ATOM 2728 C CA . SER A 1 349 ? 6.810 1.396 -8.207 1.00 57.81 349 SER A CA 1
ATOM 2729 C C . SER A 1 349 ? 6.895 2.365 -7.026 1.00 57.81 349 SER A C 1
ATOM 2731 O O . SER A 1 349 ? 6.094 3.288 -6.976 1.00 57.81 349 SER A O 1
ATOM 2733 N N . ARG A 1 350 ? 7.893 2.224 -6.135 1.00 49.16 350 ARG A N 1
ATOM 2734 C CA . ARG A 1 350 ? 8.092 3.048 -4.917 1.00 49.16 350 ARG A CA 1
ATOM 2735 C C . ARG A 1 350 ? 8.338 4.546 -5.170 1.00 49.16 350 ARG A C 1
ATOM 2737 O O . ARG A 1 350 ? 7.915 5.356 -4.352 1.00 49.16 350 ARG A O 1
ATOM 2744 N N . ASP A 1 351 ? 8.996 4.905 -6.272 1.00 39.88 351 ASP A N 1
ATOM 2745 C CA . ASP A 1 351 ? 9.493 6.269 -6.532 1.00 39.88 351 ASP A CA 1
ATOM 2746 C C . ASP A 1 351 ? 8.556 7.160 -7.397 1.00 39.88 351 ASP A C 1
ATOM 2748 O O . ASP A 1 351 ? 8.939 8.282 -7.745 1.00 39.88 351 ASP A O 1
ATOM 2752 N N . SER A 1 352 ? 7.346 6.700 -7.765 1.00 39.91 352 SER A N 1
ATOM 2753 C CA . SER A 1 352 ? 6.388 7.399 -8.668 1.00 39.91 352 SER A CA 1
ATOM 2754 C C . SER A 1 352 ? 5.058 7.769 -7.989 1.00 39.91 352 SER A C 1
ATOM 2756 O O . SER A 1 352 ? 4.449 8.824 -8.327 1.00 39.91 352 SER A O 1
#

Mean predicted aligned error: 18.87 Å

Secondary structure (DSSP, 8-state):
--SS-HHHHHHHHHHHT--HHHHHSPPEETTEE--TTTGGG---TT-TTTT-S-S-GGGTTT-SSTTPPTTSSHHHHHHHHH-HHHHHHSS-TTSTTTTT-----TT--EEEEE-S-HHHHHHHHHHHTTT-EEEEESSSTTHHHHHHHH--SEEEE-S--SSS-HHHHHHHHHHSTTTTTS-EEEEESS--HHHHHHTT-SEEEESSPPHHHHHHHHHHHHHHT---EEEEE-S-HHHHHHHHHHHHHTT-EEEEESSHHHHHHHHHHH--SEEEEE--STTHHHHHHHHHHH-GGGTT--EEEEESSPPPHHHHHHTTTTEEEEEETTTS-HHHHHHHHHHHHHHHHHT-